Protein AF-A0A5C8D434-F1 (afdb_monomer_lite)

Structure (mmCIF, N/CA/C/O backbone):
data_AF-A0A5C8D434-F1
#
_entry.id   AF-A0A5C8D434-F1
#
loop_
_atom_site.group_PDB
_atom_site.id
_atom_site.type_symbol
_atom_site.label_atom_id
_atom_site.label_alt_id
_atom_site.label_comp_id
_atom_site.label_asym_id
_atom_site.label_entity_id
_atom_site.label_seq_id
_atom_site.pdbx_PDB_ins_code
_atom_site.Cartn_x
_atom_site.Cartn_y
_atom_site.Cartn_z
_atom_site.occupancy
_atom_site.B_iso_or_equiv
_atom_site.auth_seq_id
_atom_site.auth_comp_id
_atom_site.auth_asym_id
_atom_site.auth_atom_id
_atom_site.pdbx_PDB_model_num
ATOM 1 N N . MET A 1 1 ? -33.576 12.281 -9.029 1.00 43.75 1 MET A N 1
ATOM 2 C CA . MET A 1 1 ? -32.782 11.130 -9.514 1.00 43.75 1 MET A CA 1
ATOM 3 C C . MET A 1 1 ? -32.660 10.158 -8.351 1.00 43.75 1 MET A C 1
ATOM 5 O O . MET A 1 1 ? -32.378 10.646 -7.262 1.00 43.75 1 MET A O 1
ATOM 9 N N . PRO A 1 2 ? -32.930 8.851 -8.499 1.00 52.19 2 PRO A N 1
ATOM 10 C CA . PRO A 1 2 ? -32.659 7.922 -7.410 1.00 52.19 2 PRO A CA 1
ATOM 11 C C . PRO A 1 2 ? -31.154 7.961 -7.137 1.00 52.19 2 PRO A C 1
ATOM 13 O O . PRO A 1 2 ? -30.363 7.810 -8.065 1.00 52.19 2 PRO A O 1
ATOM 16 N N . HIS A 1 3 ? -30.761 8.239 -5.894 1.00 72.12 3 HIS A N 1
ATOM 17 C CA . HIS A 1 3 ? -29.359 8.168 -5.497 1.00 72.12 3 HIS A CA 1
ATOM 18 C C . HIS A 1 3 ? -28.861 6.747 -5.785 1.00 72.12 3 HIS A C 1
ATOM 20 O O . HIS A 1 3 ? -29.464 5.789 -5.294 1.00 72.12 3 HIS A O 1
ATOM 26 N N . GLU A 1 4 ? -27.819 6.619 -6.618 1.00 90.94 4 GLU A N 1
ATOM 27 C CA . GLU A 1 4 ? -27.133 5.349 -6.884 1.00 90.94 4 GLU A CA 1
ATOM 28 C C . GLU A 1 4 ? -26.858 4.674 -5.535 1.00 90.94 4 GLU A C 1
ATOM 30 O O . GLU A 1 4 ? -26.410 5.324 -4.586 1.00 90.94 4 GLU A O 1
ATOM 35 N N . LYS A 1 5 ? -27.206 3.393 -5.414 1.00 94.12 5 LYS A N 1
ATOM 36 C CA . LYS A 1 5 ? -26.935 2.597 -4.218 1.00 94.12 5 LYS A CA 1
ATOM 37 C C . LYS A 1 5 ? -25.920 1.525 -4.559 1.00 94.12 5 LYS A C 1
ATOM 39 O O . LYS A 1 5 ? -25.956 0.968 -5.653 1.00 94.12 5 LYS A O 1
ATOM 44 N N . LEU A 1 6 ? -25.069 1.209 -3.597 1.00 95.25 6 LEU A N 1
ATOM 45 C CA . LEU A 1 6 ? -24.165 0.069 -3.653 1.00 95.25 6 LEU A CA 1
ATOM 46 C C . LEU A 1 6 ? -24.416 -0.852 -2.459 1.00 95.25 6 LEU A C 1
ATOM 48 O O . LEU A 1 6 ? -25.060 -0.464 -1.482 1.00 95.25 6 LEU A O 1
ATOM 52 N N . THR A 1 7 ? -23.932 -2.085 -2.559 1.00 96.88 7 THR A N 1
ATOM 53 C CA . THR A 1 7 ? -23.980 -3.041 -1.449 1.00 96.88 7 THR A CA 1
ATOM 54 C C . THR A 1 7 ? -22.700 -2.907 -0.642 1.00 96.88 7 THR A C 1
ATOM 56 O O . THR A 1 7 ? -21.615 -3.084 -1.192 1.00 96.88 7 THR A O 1
ATOM 59 N N . ASP A 1 8 ? -22.829 -2.594 0.643 1.00 97.56 8 ASP A N 1
ATOM 60 C CA . ASP A 1 8 ? -21.704 -2.567 1.569 1.00 97.56 8 ASP A CA 1
ATOM 61 C C . ASP A 1 8 ? -21.077 -3.966 1.676 1.00 97.56 8 ASP A C 1
ATOM 63 O O . ASP A 1 8 ? -21.760 -4.959 1.935 1.00 97.56 8 ASP A O 1
ATOM 67 N N . TYR A 1 9 ? -19.769 -4.051 1.454 1.00 97.19 9 TYR A N 1
ATOM 68 C CA . TYR A 1 9 ? -19.046 -5.304 1.278 1.00 97.19 9 TYR A CA 1
ATOM 69 C C . TYR A 1 9 ? -19.039 -6.179 2.538 1.00 97.19 9 TYR A C 1
ATOM 71 O O . TYR A 1 9 ? -19.057 -7.411 2.435 1.00 97.19 9 TYR A O 1
ATOM 79 N N . VAL A 1 10 ? -19.009 -5.568 3.724 1.00 97.69 10 VAL A N 1
ATOM 80 C CA . VAL A 1 10 ? -18.890 -6.280 5.005 1.00 97.69 10 VAL A CA 1
ATOM 81 C C . VAL A 1 10 ? -20.265 -6.670 5.543 1.00 97.69 10 VAL A C 1
ATOM 83 O O . VAL A 1 10 ? -20.486 -7.835 5.865 1.00 97.69 10 VAL A O 1
ATOM 86 N N . SER A 1 11 ? -21.196 -5.719 5.609 1.00 96.88 11 SER A N 1
ATOM 87 C CA . SER A 1 11 ? -22.530 -5.895 6.197 1.00 96.88 11 SER A CA 1
ATOM 88 C C . SER A 1 11 ? -23.587 -6.426 5.224 1.00 96.88 11 SER A C 1
ATOM 90 O O . SER A 1 11 ? -24.620 -6.924 5.669 1.00 96.88 11 SER A O 1
ATOM 92 N N . GLY A 1 12 ? -23.379 -6.283 3.910 1.00 96.50 12 GLY A N 1
ATOM 93 C CA . GLY A 1 12 ? -24.367 -6.616 2.879 1.00 96.50 12 GLY A CA 1
ATOM 94 C C . GLY A 1 12 ? -25.527 -5.618 2.755 1.00 96.50 12 GLY A C 1
ATOM 95 O O . GLY A 1 12 ? -26.476 -5.875 2.016 1.00 96.50 12 GLY A O 1
ATOM 96 N N . GLN A 1 13 ? -25.495 -4.489 3.469 1.00 96.88 13 GLN A N 1
ATOM 97 C CA . GLN A 1 13 ? -26.570 -3.493 3.438 1.00 96.88 13 GLN A CA 1
ATOM 98 C C . GLN A 1 13 ? -26.503 -2.614 2.180 1.00 96.88 13 GLN A C 1
ATOM 100 O O . GLN A 1 13 ? -25.426 -2.224 1.737 1.00 96.88 13 GLN A O 1
ATOM 105 N N . ALA A 1 14 ? -27.661 -2.238 1.629 1.00 96.69 14 ALA A N 1
ATOM 106 C CA . ALA A 1 14 ? -27.734 -1.276 0.529 1.00 96.69 14 ALA A CA 1
ATOM 107 C C . ALA A 1 14 ? -27.573 0.162 1.053 1.00 96.69 14 ALA A C 1
ATOM 109 O O . ALA A 1 14 ? -28.445 0.667 1.766 1.00 96.69 14 ALA A O 1
ATOM 110 N N . ILE A 1 15 ? -26.493 0.835 0.660 1.00 95.56 15 ILE A N 1
ATOM 111 C CA . ILE A 1 15 ? -26.131 2.185 1.113 1.00 95.56 15 ILE A CA 1
ATOM 112 C C . ILE A 1 15 ? -26.018 3.164 -0.066 1.00 95.56 15 ILE A C 1
ATOM 114 O O . ILE A 1 15 ? -25.832 2.726 -1.204 1.00 95.56 15 ILE A O 1
ATOM 118 N N . PRO A 1 16 ? -26.151 4.486 0.159 1.00 95.31 16 PRO A N 1
ATOM 119 C CA . PRO A 1 16 ? -25.891 5.478 -0.881 1.00 95.31 16 PRO A CA 1
ATOM 120 C C . PRO A 1 16 ? -24.459 5.356 -1.417 1.00 95.31 16 PRO A C 1
ATOM 122 O O . PRO A 1 16 ? -23.510 5.298 -0.641 1.00 95.31 16 PRO A O 1
ATOM 125 N N . ALA A 1 17 ? -24.302 5.353 -2.738 1.00 94.75 17 ALA A N 1
ATOM 126 C CA . ALA A 1 17 ? -23.011 5.289 -3.414 1.00 94.75 17 ALA A CA 1
ATOM 127 C C . ALA A 1 17 ? -22.349 6.677 -3.461 1.00 94.75 17 ALA A C 1
ATOM 129 O O . ALA A 1 17 ? -22.176 7.268 -4.528 1.00 94.75 17 ALA A O 1
ATOM 130 N N . THR A 1 18 ? -22.017 7.233 -2.293 1.00 95.00 18 THR A N 1
ATOM 131 C CA . THR A 1 18 ? -21.223 8.467 -2.222 1.00 95.00 18 THR A CA 1
ATOM 132 C C . THR A 1 18 ? -19.818 8.226 -2.797 1.00 95.00 18 THR A C 1
ATOM 134 O O . THR A 1 18 ? -19.371 7.077 -2.867 1.00 95.00 18 THR A O 1
ATOM 137 N N . PRO A 1 19 ? -19.088 9.279 -3.214 1.00 93.62 19 PRO A N 1
ATOM 138 C CA . PRO A 1 19 ? -17.708 9.125 -3.676 1.00 93.62 19 PRO A CA 1
ATOM 139 C C . PRO A 1 19 ? -16.799 8.443 -2.644 1.00 93.62 19 PRO A C 1
ATOM 141 O O . PRO A 1 19 ? -16.024 7.564 -3.005 1.00 93.62 19 PRO A O 1
ATOM 144 N N . GLU A 1 20 ? -16.929 8.804 -1.368 1.00 94.69 20 GLU A N 1
ATOM 145 C CA . GLU A 1 20 ? -16.200 8.173 -0.263 1.00 94.69 20 GLU A CA 1
ATOM 146 C C . GLU A 1 20 ? -16.506 6.672 -0.163 1.00 94.69 20 GLU A C 1
ATOM 148 O O . GLU A 1 20 ? -15.589 5.857 -0.128 1.00 94.69 20 GLU A O 1
ATOM 153 N N . GLU A 1 21 ? -17.777 6.271 -0.248 1.00 95.56 21 GLU A N 1
ATOM 154 C CA . GLU A 1 21 ? -18.143 4.854 -0.224 1.00 95.56 21 GLU A CA 1
ATOM 155 C C . GLU A 1 21 ? -17.602 4.093 -1.434 1.00 95.56 21 GLU A C 1
ATOM 157 O O . GLU A 1 21 ? -16.980 3.039 -1.298 1.00 95.56 21 GLU A O 1
ATOM 162 N N . LYS A 1 22 ? -17.806 4.641 -2.632 1.00 93.88 22 LYS A N 1
ATOM 163 C CA . LYS A 1 22 ? -17.450 3.983 -3.893 1.00 93.88 22 LYS A CA 1
ATOM 164 C C . LYS A 1 22 ? -15.942 3.806 -4.057 1.00 93.88 22 LYS A C 1
ATOM 166 O O . LYS A 1 22 ? -15.516 2.811 -4.642 1.00 93.88 22 LYS A O 1
ATOM 171 N N . TYR A 1 23 ? -15.151 4.760 -3.569 1.00 92.06 23 TYR A N 1
ATOM 172 C CA . TYR A 1 23 ? -13.722 4.833 -3.866 1.00 92.06 23 TYR A CA 1
ATOM 173 C C . TYR A 1 23 ? -12.805 4.661 -2.649 1.00 92.06 23 TYR A C 1
ATOM 175 O O . TYR A 1 23 ? -11.644 4.321 -2.855 1.00 92.06 23 TYR A O 1
ATOM 183 N N . ALA A 1 24 ? -13.295 4.820 -1.415 1.00 94.56 24 ALA A N 1
ATOM 184 C CA . ALA A 1 24 ? -12.499 4.663 -0.196 1.00 94.56 24 ALA A CA 1
ATOM 185 C C . ALA A 1 24 ? -13.028 3.537 0.711 1.00 94.56 24 ALA A C 1
ATOM 187 O O . ALA A 1 24 ? -12.392 2.484 0.792 1.00 94.56 24 ALA A O 1
ATOM 188 N N . THR A 1 25 ? -14.200 3.700 1.336 1.00 96.62 25 THR A N 1
ATOM 189 C CA . THR A 1 25 ? -14.701 2.783 2.381 1.00 96.62 25 THR A CA 1
ATOM 190 C C . THR A 1 25 ? -14.836 1.347 1.884 1.00 96.62 25 THR A C 1
ATOM 192 O O . THR A 1 25 ? -14.328 0.411 2.510 1.00 96.62 25 THR A O 1
ATOM 195 N N . GLN A 1 26 ? -15.492 1.144 0.738 1.00 95.88 26 GLN A N 1
ATOM 196 C CA . GLN A 1 26 ? -15.756 -0.200 0.222 1.00 95.88 26 GLN A CA 1
ATOM 197 C C . GLN A 1 26 ? -14.501 -0.873 -0.351 1.00 95.88 26 GLN A C 1
ATOM 199 O O . GLN A 1 26 ? -14.242 -2.024 0.016 1.00 95.88 26 GLN A O 1
ATOM 204 N N . PRO A 1 27 ? -13.669 -0.193 -1.170 1.00 93.00 27 PRO A N 1
ATOM 205 C CA . PRO A 1 27 ? -12.382 -0.743 -1.592 1.00 93.00 27 PRO A CA 1
ATOM 206 C C . PRO A 1 27 ? -11.462 -1.107 -0.422 1.00 93.00 27 PRO A C 1
ATOM 208 O O . PRO A 1 27 ? -10.905 -2.203 -0.415 1.00 93.00 27 PRO A O 1
ATOM 211 N N . PHE A 1 28 ? -11.351 -0.252 0.601 1.00 94.69 28 PHE A N 1
ATOM 212 C CA . PHE A 1 28 ? -10.485 -0.529 1.750 1.00 94.69 28 PHE A CA 1
ATOM 213 C C . PHE A 1 28 ? -11.020 -1.681 2.607 1.00 94.69 28 PHE A C 1
ATOM 215 O O . PHE A 1 28 ? -10.260 -2.552 3.028 1.00 94.69 28 PHE A O 1
ATOM 222 N N . SER A 1 29 ? -12.340 -1.751 2.808 1.00 96.56 29 SER A N 1
ATOM 223 C CA . SER A 1 29 ? -12.981 -2.885 3.490 1.00 96.56 29 SER A CA 1
ATOM 224 C C . SER A 1 29 ? -12.731 -4.204 2.762 1.00 96.56 29 SER A C 1
ATOM 226 O O . SER A 1 29 ? -12.473 -5.228 3.394 1.00 96.56 29 SER A O 1
ATOM 228 N N . LYS A 1 30 ? -12.779 -4.183 1.426 1.00 93.88 30 LYS A N 1
ATOM 229 C CA . LYS A 1 30 ? -12.462 -5.343 0.591 1.00 93.88 30 LYS A CA 1
ATOM 230 C C . LYS A 1 30 ? -10.997 -5.750 0.729 1.00 93.88 30 LYS A C 1
ATOM 232 O O . LYS A 1 30 ? -10.729 -6.926 0.959 1.00 93.88 30 LYS A O 1
ATOM 237 N N . MET A 1 31 ? -10.081 -4.783 0.694 1.00 90.88 31 MET A N 1
ATOM 238 C CA . MET A 1 31 ? -8.648 -5.005 0.898 1.00 90.88 31 MET A CA 1
ATOM 239 C C . MET A 1 31 ? -8.354 -5.637 2.268 1.00 90.88 31 MET A C 1
ATOM 241 O O . MET A 1 31 ? -7.606 -6.610 2.345 1.00 90.88 31 MET A O 1
ATOM 245 N N . LEU A 1 32 ? -8.984 -5.156 3.346 1.00 94.31 32 LEU A N 1
ATOM 246 C CA . LEU A 1 32 ? -8.824 -5.736 4.687 1.00 94.31 32 LEU A CA 1
ATOM 247 C C . LEU A 1 32 ? -9.184 -7.231 4.730 1.00 94.31 32 LEU A C 1
ATOM 249 O O . LEU A 1 32 ? -8.496 -8.011 5.390 1.00 94.31 32 LEU A O 1
ATOM 253 N N . VAL A 1 33 ? -10.233 -7.637 4.013 1.00 93.81 33 VAL A N 1
ATOM 254 C CA . VAL A 1 33 ? -10.670 -9.038 3.971 1.00 93.81 33 VAL A CA 1
ATOM 255 C C . VAL A 1 33 ? -9.802 -9.875 3.038 1.00 93.81 33 VAL A C 1
ATOM 257 O O . VAL A 1 33 ? -9.291 -10.913 3.446 1.00 93.81 33 VAL A O 1
ATOM 260 N N . GLU A 1 34 ? -9.636 -9.440 1.791 1.00 89.00 34 GLU A N 1
ATOM 261 C CA . GLU A 1 34 ? -9.020 -10.252 0.737 1.00 89.00 34 GLU A CA 1
ATOM 262 C C . GLU A 1 34 ? -7.490 -10.282 0.829 1.00 89.00 34 GLU A C 1
ATOM 264 O O . GLU A 1 34 ? -6.893 -11.343 0.668 1.00 89.00 34 GLU A O 1
ATOM 269 N N . ASP A 1 35 ? -6.858 -9.148 1.146 1.00 85.75 35 ASP A N 1
ATOM 270 C CA . ASP A 1 35 ? -5.397 -9.004 1.080 1.00 85.75 35 ASP A CA 1
ATOM 271 C C . ASP A 1 35 ? -4.731 -9.057 2.467 1.00 85.75 35 ASP 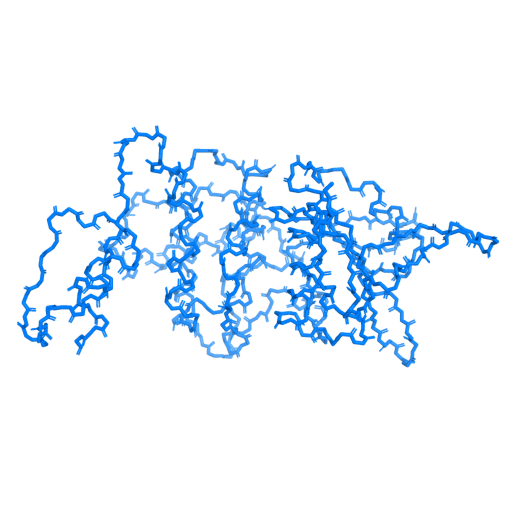A C 1
ATOM 273 O O . ASP A 1 35 ? -3.567 -9.453 2.601 1.00 85.75 35 ASP A O 1
ATOM 277 N N . TYR A 1 36 ? -5.458 -8.655 3.516 1.00 90.31 36 TYR A N 1
ATOM 278 C CA . TYR A 1 36 ? -4.965 -8.663 4.899 1.00 90.31 36 TYR A CA 1
ATOM 279 C C . TYR A 1 36 ? -5.525 -9.814 5.744 1.00 90.31 36 TYR A C 1
ATOM 281 O O . TYR A 1 36 ? -5.017 -10.051 6.841 1.00 90.31 36 TYR A O 1
ATOM 289 N N . GLY A 1 37 ? -6.513 -10.558 5.236 1.00 92.06 37 GLY A N 1
ATOM 290 C CA . GLY A 1 37 ? -7.032 -11.773 5.865 1.00 92.06 37 GLY A CA 1
ATOM 291 C C . GLY A 1 37 ? -7.924 -11.538 7.087 1.00 92.06 37 GLY A C 1
ATOM 292 O O . GLY A 1 37 ? -8.110 -12.459 7.880 1.00 92.06 37 GLY A O 1
ATOM 293 N N . TYR A 1 38 ? -8.461 -10.329 7.274 1.00 95.19 38 TYR A N 1
ATOM 294 C CA . TYR A 1 38 ? -9.411 -10.056 8.353 1.00 95.19 38 TYR A CA 1
ATOM 295 C C . TYR A 1 38 ? -10.797 -10.593 7.989 1.00 95.19 38 TYR A C 1
ATOM 297 O O . TYR A 1 38 ? -11.388 -10.191 6.992 1.00 95.19 38 TYR A O 1
ATOM 305 N N . ASP A 1 39 ? -11.353 -11.481 8.811 1.00 95.75 39 ASP A N 1
ATOM 306 C CA . ASP A 1 39 ? -12.705 -11.993 8.584 1.00 95.75 39 ASP A CA 1
ATOM 307 C C . ASP A 1 39 ? -13.755 -10.871 8.687 1.00 95.75 39 ASP A C 1
ATOM 309 O O . ASP A 1 39 ? -13.641 -9.970 9.523 1.00 95.75 39 ASP A O 1
ATOM 313 N N . LYS A 1 40 ? -14.825 -10.939 7.880 1.00 97.12 40 LYS A N 1
ATOM 314 C CA . LYS A 1 40 ? -15.899 -9.927 7.897 1.00 97.12 40 LYS A CA 1
ATOM 315 C C . LYS A 1 40 ? -16.519 -9.751 9.287 1.00 97.12 40 LYS A C 1
ATOM 317 O O . LYS A 1 40 ? -16.900 -8.640 9.631 1.00 97.12 40 LYS A O 1
ATOM 322 N N . SER A 1 41 ? -16.578 -10.797 10.117 1.00 95.31 41 SER A N 1
ATOM 323 C CA . SER A 1 41 ? -17.089 -10.710 11.497 1.00 95.31 41 SER A CA 1
ATOM 324 C C . SER A 1 41 ? -16.214 -9.868 12.438 1.00 95.31 41 SER A C 1
ATOM 326 O O . SER A 1 41 ? -16.667 -9.454 13.514 1.00 95.31 41 SER A O 1
ATOM 328 N N . MET A 1 42 ? -14.967 -9.595 12.047 1.00 96.19 42 MET A N 1
ATOM 329 C CA . MET A 1 42 ? -14.036 -8.729 12.769 1.00 96.19 42 MET A CA 1
ATOM 330 C C . MET A 1 42 ? -14.148 -7.267 12.343 1.00 96.19 42 MET A C 1
ATOM 332 O O . MET A 1 42 ? -13.584 -6.408 13.014 1.00 96.19 42 MET A O 1
ATOM 336 N N . ILE A 1 43 ? -14.870 -6.967 11.264 1.00 98.00 43 ILE A N 1
ATOM 337 C CA . ILE A 1 43 ? -14.953 -5.632 10.678 1.00 98.00 43 ILE A CA 1
ATOM 338 C C . ILE A 1 43 ? -16.375 -5.098 10.852 1.00 98.00 43 ILE A C 1
ATOM 340 O O . ILE A 1 43 ? -17.358 -5.811 10.666 1.00 98.00 43 I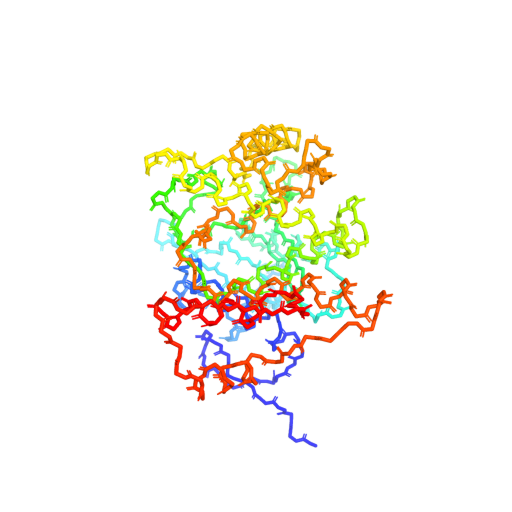LE A O 1
ATOM 344 N N . ILE A 1 44 ? -16.500 -3.824 11.212 1.00 97.81 44 ILE A N 1
ATOM 345 C CA . ILE A 1 44 ? -17.775 -3.109 11.216 1.00 97.81 44 ILE A CA 1
ATOM 346 C C . ILE A 1 44 ? -17.640 -1.884 10.324 1.00 97.81 44 ILE A C 1
ATOM 348 O O . ILE A 1 44 ? -16.896 -0.961 10.648 1.00 97.81 44 ILE A O 1
ATOM 352 N N . THR A 1 45 ? -18.412 -1.875 9.242 1.00 97.62 45 THR A N 1
ATOM 353 C CA . THR A 1 45 ? -18.675 -0.697 8.405 1.00 97.62 45 THR A CA 1
ATOM 354 C C . THR A 1 45 ? -20.072 -0.148 8.677 1.00 97.62 45 THR A C 1
ATOM 356 O O . THR A 1 45 ? -20.270 1.066 8.729 1.00 97.62 45 THR A O 1
ATOM 359 N N . ARG A 1 46 ? -21.069 -1.030 8.869 1.00 96.50 46 ARG A N 1
ATOM 360 C CA . ARG A 1 46 ? -22.483 -0.666 9.036 1.00 96.50 46 ARG A CA 1
ATOM 361 C C . ARG A 1 46 ? -23.218 -1.500 10.100 1.00 96.50 46 ARG A C 1
ATOM 363 O O . ARG A 1 46 ? -23.092 -2.724 10.096 1.00 96.50 46 ARG A O 1
ATOM 370 N N . PRO A 1 47 ? -24.049 -0.859 10.954 1.00 94.56 47 PRO A N 1
ATOM 371 C CA . PRO A 1 47 ? -24.023 0.582 11.235 1.00 94.56 47 PRO A CA 1
ATOM 372 C C . PRO A 1 47 ? -22.629 0.995 11.737 1.00 94.56 47 PRO A C 1
ATOM 374 O O . PRO A 1 47 ? -21.949 0.188 12.367 1.00 94.56 47 PRO A O 1
ATOM 377 N N . GLN A 1 48 ? -22.198 2.224 11.437 1.00 95.56 48 GLN A N 1
ATOM 378 C CA . GLN A 1 48 ? -20.865 2.700 11.826 1.00 95.56 48 GLN A CA 1
ATOM 379 C C . GLN A 1 48 ? -20.655 2.531 13.334 1.00 95.56 48 GLN A C 1
ATOM 381 O O . GLN A 1 48 ? -21.518 2.892 14.148 1.00 95.56 48 GLN A O 1
ATOM 386 N N . PHE A 1 49 ? -19.501 1.977 13.700 1.00 94.81 49 PHE A N 1
ATOM 387 C CA . PHE A 1 49 ? -19.113 1.868 15.098 1.00 94.81 49 PHE A CA 1
ATOM 388 C C . PHE A 1 49 ? -18.900 3.269 15.674 1.00 94.81 49 PHE A C 1
ATOM 390 O O . PHE A 1 49 ? -18.394 4.148 14.979 1.00 94.81 49 PHE A O 1
ATOM 397 N N . LYS A 1 50 ? -19.282 3.489 16.938 1.00 94.12 50 LYS A N 1
ATOM 398 C CA . LYS A 1 50 ? -19.209 4.815 17.557 1.00 94.12 50 LYS A CA 1
ATOM 399 C C . LYS A 1 50 ? -18.258 4.848 18.743 1.00 94.12 50 LYS A C 1
ATOM 401 O O . LYS A 1 50 ? -18.476 4.146 19.730 1.00 94.12 50 LYS A O 1
ATOM 406 N N . ILE A 1 51 ? -17.244 5.705 18.669 1.00 91.56 51 ILE A N 1
ATOM 407 C CA . ILE A 1 51 ? -16.302 5.956 19.764 1.00 91.56 51 ILE A CA 1
ATOM 408 C C . ILE A 1 51 ? -16.873 7.048 20.667 1.00 91.56 51 ILE A C 1
ATOM 410 O O . ILE A 1 51 ? -17.180 8.150 20.216 1.00 91.56 51 ILE A O 1
ATOM 414 N N . LYS A 1 52 ? -17.037 6.752 21.955 1.00 87.38 52 LYS A N 1
ATOM 415 C CA . LYS A 1 52 ? -17.576 7.708 22.929 1.00 87.38 52 LYS A CA 1
ATOM 416 C C . LYS A 1 52 ? -16.534 8.760 23.307 1.00 87.38 52 LYS A C 1
ATOM 418 O O . LYS A 1 52 ? -15.384 8.419 23.558 1.00 87.38 52 LYS A O 1
ATOM 423 N N . ARG A 1 53 ? -16.953 10.023 23.439 1.00 83.62 53 ARG A N 1
ATOM 424 C CA . ARG A 1 53 ? -16.100 11.111 23.965 1.00 83.62 53 ARG A CA 1
ATOM 425 C C . ARG A 1 53 ? -15.891 11.027 25.473 1.00 83.62 53 ARG A C 1
ATOM 427 O O . ARG A 1 53 ? -14.876 11.468 25.996 1.00 83.62 53 ARG A O 1
ATOM 434 N N . SER A 1 54 ? -16.894 10.511 26.170 1.00 80.69 54 SER A N 1
ATOM 435 C CA . SER A 1 54 ? -16.920 10.351 27.619 1.00 80.69 54 SER A CA 1
ATOM 436 C C . SER A 1 54 ? -17.832 9.174 27.986 1.00 80.69 54 SER A C 1
ATOM 438 O O . SER A 1 54 ? -18.651 8.752 27.163 1.00 80.69 54 SER A O 1
ATOM 440 N N . PRO A 1 55 ? -17.764 8.641 29.219 1.00 74.75 55 PRO A N 1
ATOM 441 C CA . PRO A 1 55 ? -18.636 7.542 29.643 1.00 74.75 55 PRO A CA 1
ATOM 442 C C . PRO A 1 55 ? -20.139 7.839 29.492 1.00 74.75 55 PRO A C 1
ATOM 444 O O . PRO A 1 55 ? -20.926 6.922 29.244 1.00 74.75 55 PRO A O 1
ATOM 447 N N . SER A 1 56 ? -20.531 9.113 29.605 1.00 76.69 56 SER A N 1
ATOM 448 C CA . SER A 1 56 ? -21.915 9.591 29.494 1.00 76.69 56 SER A CA 1
ATOM 449 C C . SER A 1 56 ? -22.358 9.919 28.064 1.00 76.69 56 SER A C 1
ATOM 451 O O . SER A 1 56 ? -23.547 10.159 27.842 1.00 76.69 56 SER A O 1
ATOM 453 N N . ASP A 1 57 ? -21.443 9.914 27.092 1.00 79.06 57 ASP A N 1
ATOM 454 C CA . ASP A 1 57 ? -21.754 10.217 25.699 1.00 79.06 57 ASP A CA 1
ATOM 455 C C . ASP A 1 57 ? -22.635 9.119 25.079 1.00 79.06 57 ASP A C 1
ATOM 457 O O . ASP A 1 57 ? -22.276 7.936 25.028 1.00 79.06 57 ASP A O 1
ATOM 461 N N . LYS A 1 58 ? -23.821 9.532 24.617 1.00 75.88 58 LYS A N 1
ATOM 462 C CA . LYS A 1 58 ? -24.803 8.671 23.943 1.00 75.88 58 LYS A CA 1
ATOM 463 C C . LYS A 1 58 ? -24.698 8.732 22.419 1.00 75.88 58 LYS A C 1
ATOM 465 O O . LYS A 1 58 ? -25.279 7.879 21.753 1.00 75.88 58 LYS A O 1
ATOM 470 N N . VAL A 1 59 ? -24.006 9.733 21.871 1.00 81.81 59 VAL A N 1
ATOM 471 C CA . VAL A 1 59 ? -23.923 9.963 20.426 1.00 81.81 59 VAL A CA 1
ATOM 472 C C . VAL A 1 59 ? -22.678 9.298 19.865 1.00 81.81 59 VAL A C 1
ATOM 474 O O . VAL A 1 59 ? -22.824 8.497 18.947 1.00 81.81 59 VAL A O 1
ATOM 477 N N . GLY A 1 60 ? -21.502 9.573 20.439 1.00 85.44 60 GLY A N 1
ATOM 478 C CA . GLY A 1 60 ? -20.210 9.090 19.950 1.00 85.44 60 GLY A CA 1
ATOM 479 C C . GLY A 1 60 ? -19.828 9.617 18.559 1.00 85.44 60 GLY A C 1
ATOM 480 O O . GLY A 1 60 ? -20.656 10.135 17.810 1.00 85.44 60 GLY A O 1
ATOM 481 N N . TYR A 1 61 ? -18.555 9.484 18.202 1.00 88.94 61 TYR A N 1
ATOM 482 C CA . TYR A 1 61 ? -18.061 9.729 16.850 1.00 88.94 61 TYR A CA 1
ATOM 483 C C . TYR A 1 61 ? -18.207 8.466 16.001 1.00 88.94 61 TYR A C 1
ATOM 485 O O . TYR A 1 61 ? -17.685 7.429 16.417 1.00 88.94 61 TYR A O 1
ATOM 493 N N . PRO A 1 62 ? -18.907 8.517 14.855 1.00 93.50 62 PRO A N 1
ATOM 494 C CA . PRO A 1 62 ? -18.940 7.394 13.929 1.00 93.50 62 PRO A CA 1
ATOM 495 C C . PRO A 1 62 ? -17.562 7.194 13.291 1.00 93.50 62 PRO A C 1
ATOM 497 O O . PRO A 1 62 ? -16.880 8.167 12.991 1.00 93.50 62 PRO A O 1
ATOM 500 N N . ILE A 1 63 ? -17.185 5.935 13.095 1.00 94.94 63 ILE A N 1
ATOM 501 C CA . ILE A 1 63 ? -15.970 5.514 12.394 1.00 94.94 63 ILE A CA 1
ATOM 502 C C . ILE A 1 63 ? -16.383 4.729 11.155 1.00 94.94 63 ILE A C 1
ATOM 504 O O . ILE A 1 63 ? -17.255 3.858 11.251 1.00 94.94 63 ILE A O 1
ATOM 508 N N . ASP A 1 64 ? -15.751 5.018 10.017 1.00 97.00 64 ASP A N 1
ATOM 509 C CA . ASP A 1 64 ? -16.116 4.428 8.725 1.00 97.00 64 ASP A CA 1
ATOM 510 C C . ASP A 1 64 ? -15.856 2.932 8.677 1.00 97.00 64 ASP A C 1
ATOM 512 O O . ASP A 1 64 ? -16.727 2.167 8.256 1.00 97.00 64 ASP A O 1
ATOM 516 N N . ILE A 1 65 ? -14.685 2.511 9.162 1.00 98.31 65 ILE A N 1
ATOM 517 C CA . ILE A 1 65 ? -14.335 1.100 9.310 1.00 98.31 65 ILE A CA 1
ATOM 518 C C . ILE A 1 65 ? -13.672 0.891 10.667 1.00 98.31 65 ILE A C 1
ATOM 520 O O . ILE A 1 65 ? -12.636 1.477 10.979 1.00 98.31 65 ILE A O 1
ATOM 524 N N . CYS A 1 66 ? -14.250 0.013 11.478 1.00 97.81 66 CYS A N 1
ATOM 525 C CA . CYS A 1 66 ? -13.667 -0.412 12.744 1.00 97.81 66 CYS A CA 1
ATOM 526 C C . CYS A 1 66 ? -13.291 -1.891 12.657 1.00 97.81 66 CYS A C 1
ATOM 528 O O . CYS A 1 66 ? -14.143 -2.727 12.349 1.00 97.81 66 CYS A O 1
ATOM 530 N N . VAL A 1 67 ? -12.027 -2.216 12.931 1.00 97.62 67 VAL A N 1
ATOM 531 C CA . VAL A 1 67 ? -11.520 -3.593 12.927 1.00 97.62 67 VAL A CA 1
ATOM 532 C C . VAL A 1 67 ? -11.214 -4.019 14.350 1.00 97.62 67 VAL A C 1
ATOM 534 O O . VAL A 1 67 ? -10.517 -3.327 15.096 1.00 97.62 67 VAL A O 1
ATOM 537 N N . PHE A 1 68 ? -11.719 -5.186 14.718 1.00 95.56 68 PHE A N 1
ATOM 538 C CA . PHE A 1 68 ? -11.553 -5.770 16.034 1.00 95.56 68 PHE A CA 1
ATOM 539 C C . PHE A 1 68 ? -10.579 -6.937 16.015 1.00 95.56 68 PHE A C 1
ATOM 541 O O . PHE A 1 68 ? -10.421 -7.627 15.013 1.00 95.56 68 PHE A O 1
ATOM 548 N N . ASP A 1 69 ? -10.005 -7.204 17.178 1.00 91.31 69 ASP A N 1
ATOM 549 C CA . ASP A 1 69 ? -9.263 -8.426 17.452 1.00 91.31 69 ASP A CA 1
ATOM 550 C C . ASP A 1 69 ? -9.707 -9.011 18.798 1.00 91.31 69 ASP A C 1
ATOM 552 O O . ASP A 1 69 ? -10.321 -8.327 19.628 1.00 91.31 69 ASP A O 1
ATOM 556 N N . LYS A 1 70 ? -9.431 -10.296 19.012 1.00 85.62 70 LYS A N 1
ATOM 557 C CA . LYS A 1 70 ? -9.670 -10.975 20.287 1.00 85.62 70 LYS A CA 1
ATOM 558 C C . LYS A 1 70 ? -8.345 -11.147 21.009 1.00 85.62 70 LYS A C 1
ATOM 560 O O . LYS A 1 70 ? -7.623 -12.111 20.781 1.00 85.62 70 LYS A O 1
ATOM 565 N N . ILE A 1 71 ? -8.069 -10.249 21.946 1.00 75.25 71 ILE A N 1
ATOM 566 C CA . ILE A 1 71 ? -6.892 -10.346 22.811 1.00 75.25 71 ILE A CA 1
ATOM 567 C C . ILE A 1 71 ? -7.349 -10.967 24.128 1.00 75.25 71 ILE A C 1
ATOM 569 O O . ILE A 1 71 ? -8.171 -10.389 24.839 1.00 75.25 71 ILE A O 1
ATOM 573 N N . ASN A 1 72 ? -6.852 -12.168 24.439 1.00 77.19 72 ASN A N 1
ATOM 574 C CA . ASN A 1 72 ? -7.233 -12.938 25.632 1.00 77.19 72 ASN A CA 1
ATOM 575 C C . ASN A 1 72 ? -8.757 -13.133 25.771 1.00 77.19 72 ASN A C 1
ATOM 577 O O . ASN A 1 72 ? -9.321 -13.008 26.853 1.00 77.19 72 ASN A O 1
ATOM 581 N N . GLY A 1 73 ? -9.444 -13.384 24.651 1.00 78.69 73 GLY A N 1
ATOM 582 C CA . GLY A 1 73 ? -10.900 -13.573 24.613 1.00 78.69 73 GLY A CA 1
ATOM 583 C C . GLY A 1 73 ? -11.726 -12.283 24.690 1.00 78.69 73 GLY A C 1
ATOM 584 O O . GLY A 1 73 ? -12.936 -12.330 24.473 1.00 78.69 73 GLY A O 1
ATOM 585 N N . ILE A 1 74 ? -11.095 -11.128 24.922 1.00 82.56 74 ILE A N 1
ATOM 586 C CA . ILE A 1 74 ? -11.762 -9.825 24.970 1.00 82.56 74 ILE A CA 1
ATOM 587 C C . ILE A 1 74 ? -11.706 -9.187 23.582 1.00 82.56 74 ILE A C 1
ATOM 589 O O . ILE A 1 74 ? -10.630 -9.005 23.010 1.00 82.56 74 ILE A O 1
ATOM 593 N N . LYS A 1 75 ? -12.878 -8.832 23.043 1.00 87.81 75 LYS A N 1
ATOM 594 C CA . LYS A 1 75 ? -12.992 -8.086 21.786 1.00 87.81 75 LYS A CA 1
ATOM 595 C C . LYS A 1 75 ? -12.502 -6.654 22.015 1.00 87.81 75 LYS A C 1
ATOM 597 O O . LYS A 1 75 ? -13.130 -5.912 22.766 1.00 87.81 75 LYS A O 1
ATOM 602 N N . LYS A 1 76 ? -11.404 -6.274 21.364 1.00 91.88 76 LYS A N 1
ATOM 603 C CA . LYS A 1 76 ? -10.820 -4.927 21.418 1.00 91.88 76 LYS A CA 1
ATOM 604 C C . LYS A 1 76 ? -10.738 -4.319 20.028 1.00 91.88 76 LYS A C 1
ATOM 606 O O . LYS A 1 76 ? -10.659 -5.044 19.039 1.00 91.88 76 LYS A O 1
ATOM 611 N N . ILE A 1 77 ? -10.776 -2.992 19.963 1.00 94.50 77 ILE A N 1
ATOM 612 C CA . ILE A 1 77 ? -10.544 -2.254 18.720 1.00 94.50 77 ILE A CA 1
ATOM 613 C C . ILE A 1 77 ? -9.053 -2.363 18.405 1.00 94.50 77 ILE A C 1
ATOM 615 O O . ILE A 1 77 ? -8.230 -2.012 19.243 1.00 94.50 77 ILE A O 1
ATOM 619 N N . LYS A 1 78 ? -8.720 -2.873 17.221 1.00 94.69 78 LYS A N 1
ATOM 620 C CA . LYS A 1 78 ? -7.343 -3.024 16.736 1.00 94.69 78 LYS A CA 1
ATOM 621 C C . LYS A 1 78 ? -6.966 -1.901 15.781 1.00 94.69 78 LYS A C 1
ATOM 623 O O . LYS A 1 78 ? -5.908 -1.294 15.941 1.00 94.69 78 LYS A O 1
ATOM 628 N N . MET A 1 79 ? -7.840 -1.633 14.812 1.00 97.38 79 MET A N 1
ATOM 629 C CA . MET A 1 79 ? -7.672 -0.570 13.825 1.00 97.38 79 MET A CA 1
ATOM 630 C C . MET A 1 79 ? -8.943 0.254 13.696 1.00 97.38 79 MET A C 1
ATOM 632 O O . MET A 1 79 ? -10.054 -0.280 13.756 1.00 97.38 79 MET A O 1
ATOM 636 N N . ILE A 1 80 ? -8.756 1.537 13.418 1.00 97.75 80 ILE A N 1
ATOM 637 C CA . ILE A 1 80 ? -9.807 2.430 12.942 1.00 97.75 80 ILE A CA 1
ATOM 638 C C . ILE A 1 80 ? -9.387 3.033 11.605 1.00 97.75 80 ILE A C 1
ATOM 640 O O . ILE A 1 80 ? -8.225 3.399 11.428 1.00 97.75 80 ILE A O 1
ATOM 644 N N . VAL A 1 81 ? -10.323 3.115 10.667 1.00 97.81 81 VAL A N 1
ATOM 645 C CA . VAL A 1 81 ? -10.115 3.729 9.355 1.00 97.81 81 VAL A CA 1
ATOM 646 C C . VAL A 1 81 ? -11.071 4.901 9.222 1.00 97.81 81 VAL A C 1
ATOM 648 O O . VAL A 1 81 ? -12.280 4.729 9.382 1.00 97.81 81 VAL A O 1
ATOM 651 N N . GLU A 1 82 ? -10.507 6.064 8.924 1.00 97.31 82 GLU A N 1
ATOM 652 C CA . GLU A 1 82 ? -11.223 7.252 8.475 1.00 97.31 82 GLU A CA 1
ATOM 653 C C . GLU A 1 82 ? -11.100 7.327 6.951 1.00 97.31 82 GLU A C 1
ATOM 655 O O . GLU A 1 82 ? -9.992 7.385 6.399 1.00 97.31 82 GLU A O 1
ATOM 660 N N . CYS A 1 83 ? -12.234 7.312 6.266 1.00 96.12 83 CYS A N 1
ATOM 661 C CA . CYS A 1 83 ? -12.298 7.456 4.826 1.00 96.12 83 CYS A CA 1
ATOM 662 C C . CYS A 1 83 ? -12.624 8.903 4.447 1.00 96.12 83 CYS A C 1
ATOM 664 O O . CYS A 1 83 ? -13.266 9.626 5.200 1.00 96.12 83 CYS A O 1
ATOM 666 N N . LYS A 1 84 ? -12.128 9.348 3.291 1.00 95.00 84 LYS A N 1
ATOM 667 C CA . LYS A 1 84 ? -12.465 10.649 2.691 1.00 95.00 84 LYS A CA 1
ATOM 668 C C . LYS A 1 84 ? -12.777 10.481 1.211 1.00 95.00 84 LYS A C 1
ATOM 670 O O . LYS A 1 84 ? -12.421 9.466 0.604 1.00 95.00 84 LYS A O 1
ATOM 675 N N . ALA A 1 85 ? -13.403 11.479 0.593 1.00 93.50 85 ALA A N 1
ATOM 676 C CA . ALA A 1 85 ? -13.595 11.456 -0.850 1.00 93.50 85 ALA A CA 1
ATOM 677 C C . ALA A 1 85 ? -12.243 11.574 -1.601 1.00 93.50 85 ALA A C 1
ATOM 679 O O . ALA A 1 85 ? -11.326 12.239 -1.118 1.00 93.50 85 ALA A O 1
ATOM 680 N N . PRO A 1 86 ? -12.098 11.000 -2.813 1.00 88.56 86 PRO A N 1
ATOM 681 C CA . PRO A 1 86 ? -10.822 10.987 -3.553 1.00 88.56 86 PRO A CA 1
ATOM 682 C C . PRO A 1 86 ? -10.192 12.346 -3.862 1.00 88.56 86 PRO A C 1
ATOM 684 O O . PRO A 1 86 ? -8.999 12.433 -4.143 1.00 88.56 86 PRO A O 1
ATOM 687 N N . ASN A 1 87 ? -10.993 13.407 -3.862 1.00 88.12 87 ASN A N 1
ATOM 688 C CA . ASN A 1 87 ? -10.553 14.780 -4.088 1.00 88.12 87 ASN A CA 1
ATOM 689 C C . ASN A 1 87 ? -10.092 15.490 -2.803 1.00 88.12 87 ASN A C 1
ATOM 691 O O . ASN A 1 87 ? -9.561 16.598 -2.884 1.00 88.12 87 ASN A O 1
ATOM 695 N N . GLU A 1 88 ? -10.286 14.886 -1.633 1.00 89.44 88 GLU A N 1
ATOM 696 C CA . GLU A 1 88 ? -9.880 15.448 -0.351 1.00 89.44 88 GLU A CA 1
ATOM 697 C C . GLU A 1 88 ? -8.442 15.056 -0.003 1.00 89.44 88 GLU A C 1
ATOM 699 O O . GLU A 1 88 ? -8.024 13.906 -0.153 1.00 89.44 88 GLU A O 1
ATOM 704 N N . LYS A 1 89 ? -7.671 16.026 0.496 1.00 86.06 89 LYS A N 1
ATOM 705 C CA . LYS A 1 89 ? -6.319 15.781 1.008 1.00 86.06 89 LYS A CA 1
ATOM 706 C C . LYS A 1 89 ? -6.402 15.164 2.401 1.00 86.06 89 LYS A C 1
ATOM 708 O O . LYS A 1 89 ? -7.135 15.663 3.247 1.00 86.06 89 LYS A O 1
ATOM 713 N N . ILE A 1 90 ? -5.577 14.154 2.662 1.00 88.31 90 ILE A N 1
ATOM 714 C CA . ILE A 1 90 ? -5.549 13.443 3.950 1.00 88.31 90 ILE A CA 1
ATOM 715 C C . ILE A 1 90 ? -4.337 13.799 4.823 1.00 88.31 90 ILE A C 1
ATOM 717 O O . ILE A 1 90 ? -4.027 13.083 5.761 1.00 88.31 90 ILE A O 1
ATOM 721 N N . SER A 1 91 ? -3.634 14.902 4.543 1.00 87.12 91 SER A N 1
ATOM 722 C CA . SER A 1 91 ? -2.413 15.285 5.274 1.00 87.12 91 SER A CA 1
ATOM 723 C C . SER A 1 91 ? -2.640 15.677 6.740 1.00 87.12 91 SER A C 1
ATOM 725 O O . SER A 1 91 ? -1.683 15.686 7.509 1.00 87.12 91 SER A O 1
ATOM 727 N N . ASP A 1 92 ? -3.871 16.036 7.116 1.00 91.38 92 ASP A N 1
ATOM 728 C CA . ASP A 1 92 ? -4.247 16.412 8.481 1.00 91.38 92 ASP A CA 1
ATOM 729 C C . ASP A 1 92 ? -4.813 15.209 9.245 1.00 91.38 92 ASP A C 1
ATOM 731 O O . ASP A 1 92 ? -5.953 14.801 9.031 1.00 91.38 92 ASP A O 1
ATOM 735 N N . THR A 1 93 ? -4.009 14.665 10.156 1.00 94.44 93 THR A N 1
ATOM 736 C CA . THR A 1 93 ? -4.317 13.451 10.919 1.00 94.44 93 THR A CA 1
ATOM 737 C C . THR A 1 93 ? -5.014 13.703 12.252 1.00 94.44 93 THR A C 1
ATOM 739 O O . THR A 1 93 ? -5.398 12.745 12.923 1.00 94.44 93 THR A O 1
ATOM 742 N N . ARG A 1 94 ? -5.250 14.963 12.641 1.00 94.44 94 ARG A N 1
ATOM 743 C CA . ARG A 1 94 ? -5.738 15.315 13.990 1.00 94.44 94 ARG A CA 1
ATOM 744 C C . ARG A 1 94 ? -7.051 14.624 14.358 1.00 94.44 94 ARG A C 1
ATOM 746 O O . ARG A 1 94 ? -7.227 14.196 15.494 1.00 94.44 94 ARG A O 1
ATOM 753 N N . GLN A 1 95 ? -7.977 14.505 13.404 1.00 91.88 95 GLN A N 1
ATOM 754 C CA . GLN A 1 95 ? -9.256 13.821 13.622 1.00 91.88 95 GLN A CA 1
ATOM 755 C C . GLN A 1 95 ? -9.041 12.336 13.954 1.00 91.88 95 GLN A C 1
ATOM 757 O O . GLN A 1 95 ? -9.598 11.835 14.931 1.00 91.88 95 GLN A O 1
ATOM 762 N N . LEU A 1 96 ? -8.198 11.655 13.173 1.00 95.75 96 LEU A N 1
ATOM 763 C CA . LEU A 1 96 ? -7.860 10.251 13.380 1.00 95.75 96 LEU A CA 1
ATOM 764 C C . LEU A 1 96 ? -7.154 10.049 14.728 1.00 95.75 96 LEU A C 1
ATOM 766 O O . LEU A 1 96 ? -7.529 9.156 15.481 1.00 95.75 96 LEU A O 1
ATOM 770 N N . GLU A 1 97 ? -6.187 10.904 15.063 1.00 96.38 97 GLU A N 1
ATOM 771 C CA . GLU A 1 97 ? -5.463 10.862 16.340 1.00 96.38 97 GLU A CA 1
ATOM 772 C C . GLU A 1 97 ? -6.418 10.976 17.537 1.00 96.38 97 GLU A C 1
ATOM 774 O O . GLU A 1 97 ? -6.341 10.171 18.464 1.00 96.38 97 GLU A O 1
ATOM 779 N N . ILE A 1 98 ? -7.399 11.887 17.482 1.00 93.88 98 ILE A N 1
ATOM 780 C CA . ILE A 1 98 ? -8.441 12.010 18.517 1.00 93.88 98 ILE A CA 1
ATOM 781 C C . ILE A 1 98 ? -9.222 10.698 18.664 1.00 93.88 98 ILE A C 1
ATOM 783 O O . ILE A 1 98 ? -9.463 10.237 19.782 1.00 93.88 98 ILE A O 1
ATOM 787 N N . TYR A 1 99 ? -9.620 10.070 17.557 1.00 94.31 99 TYR A N 1
ATOM 788 C CA . TYR A 1 99 ? -10.354 8.802 17.591 1.00 94.31 99 TYR A CA 1
ATOM 789 C C . TYR A 1 99 ? -9.502 7.658 18.152 1.00 94.31 99 TYR A C 1
ATOM 791 O O . TYR A 1 99 ? -9.997 6.830 18.925 1.00 94.31 99 TYR A O 1
ATOM 799 N N . MET A 1 100 ? -8.209 7.637 17.832 1.00 96.06 100 MET A N 1
ATOM 800 C CA . MET A 1 100 ? -7.258 6.675 18.385 1.00 96.06 100 MET A CA 1
ATOM 801 C C . MET A 1 100 ? -7.041 6.889 19.889 1.00 96.06 100 MET A C 1
ATOM 803 O O . MET A 1 100 ? -7.004 5.903 20.624 1.00 96.06 100 MET A O 1
ATOM 807 N N . SER A 1 101 ? -6.941 8.134 20.370 1.00 94.50 101 SER A N 1
ATOM 808 C CA . SER A 1 101 ? -6.809 8.453 21.805 1.00 94.50 101 SER A CA 1
ATOM 809 C C . SER A 1 101 ? -8.048 8.066 22.615 1.00 94.50 101 SER A C 1
ATOM 811 O O . SER A 1 101 ? -7.935 7.622 23.756 1.00 94.50 101 SER A O 1
ATOM 813 N N . LEU A 1 102 ? -9.240 8.211 22.029 1.00 92.69 102 LEU A N 1
ATOM 814 C CA . LEU A 1 102 ? -10.519 7.883 22.669 1.00 92.69 102 LEU A CA 1
ATOM 815 C C . LEU A 1 102 ? -10.868 6.383 22.629 1.00 92.69 102 LEU A C 1
ATOM 817 O O . LEU A 1 102 ? -11.935 5.986 23.102 1.00 92.69 102 LEU A O 1
ATOM 821 N N . SER A 1 103 ? -10.007 5.539 22.058 1.00 91.62 103 SER A N 1
ATOM 822 C CA . SER A 1 103 ? -10.248 4.103 21.911 1.00 91.62 103 SER A CA 1
ATOM 823 C C . SER A 1 103 ? -9.031 3.258 22.278 1.00 91.62 103 SER A C 1
ATOM 825 O O . SER A 1 103 ? -7.930 3.759 22.488 1.00 91.62 103 SER A O 1
ATOM 827 N N . ASP A 1 104 ? -9.218 1.940 22.316 1.00 89.81 104 ASP A N 1
ATOM 828 C CA . ASP A 1 104 ? -8.123 0.979 22.482 1.00 89.81 104 ASP A CA 1
ATOM 829 C C . ASP A 1 104 ? -7.343 0.726 21.179 1.00 89.81 104 ASP A C 1
ATOM 831 O O . ASP A 1 104 ? -6.431 -0.096 21.182 1.00 89.81 104 ASP A O 1
ATOM 835 N N . SER A 1 105 ? -7.667 1.429 20.082 1.00 93.94 105 SER A N 1
ATOM 836 C CA . SER A 1 105 ? -7.042 1.202 18.775 1.00 93.94 105 SER A CA 1
ATOM 837 C C . SER A 1 105 ? -5.531 1.391 18.834 1.00 93.94 105 SER A C 1
ATOM 839 O O . SER A 1 105 ? -5.049 2.427 19.296 1.00 93.94 105 SER A O 1
ATOM 841 N N . GLU A 1 106 ? -4.789 0.408 18.335 1.00 93.81 106 GLU A N 1
ATOM 842 C CA . GLU A 1 106 ? -3.330 0.465 18.226 1.00 93.81 106 GLU A CA 1
ATOM 843 C C . GLU A 1 106 ? -2.902 1.188 16.946 1.00 93.81 106 GLU A C 1
ATOM 845 O O . GLU A 1 106 ? -1.871 1.858 16.909 1.00 93.81 106 GLU A O 1
ATOM 850 N N . ILE A 1 107 ? -3.720 1.080 15.900 1.00 97.12 107 ILE A N 1
ATOM 851 C CA . ILE A 1 107 ? -3.413 1.581 14.564 1.00 97.12 107 ILE A CA 1
ATOM 852 C C . ILE A 1 107 ? -4.574 2.443 14.065 1.00 97.12 107 ILE A C 1
ATOM 854 O O . ILE A 1 107 ? -5.745 2.143 14.306 1.00 97.12 107 ILE A O 1
ATOM 858 N N . GLY A 1 108 ? -4.249 3.520 13.363 1.00 97.81 108 GLY A N 1
ATOM 859 C CA . GLY A 1 108 ? -5.210 4.353 12.655 1.00 97.81 108 GLY A CA 1
ATOM 860 C C . GLY A 1 108 ? -4.830 4.474 11.193 1.00 97.81 108 GLY A C 1
ATOM 861 O O . GLY A 1 108 ? -3.647 4.526 10.855 1.00 97.81 108 GLY A O 1
ATOM 862 N N . ILE A 1 109 ? -5.836 4.519 10.330 1.00 97.81 109 ILE A N 1
ATOM 863 C CA . ILE A 1 109 ? -5.658 4.668 8.894 1.00 97.81 109 ILE A CA 1
ATOM 864 C C . ILE A 1 109 ? -6.505 5.838 8.399 1.00 97.81 109 ILE A C 1
ATOM 866 O O . ILE A 1 109 ? -7.687 5.917 8.717 1.00 97.81 109 ILE A O 1
ATOM 870 N N . MET A 1 110 ? -5.913 6.723 7.599 1.00 96.44 110 MET A N 1
ATOM 871 C CA . MET A 1 110 ? -6.664 7.631 6.729 1.00 96.44 110 MET A CA 1
ATOM 872 C C . MET A 1 110 ? -6.525 7.162 5.291 1.00 96.44 110 MET A C 1
ATOM 874 O O . MET A 1 110 ? -5.410 6.884 4.849 1.00 96.44 110 MET A O 1
ATOM 878 N N . PHE A 1 111 ? -7.636 7.090 4.564 1.00 94.56 111 PHE A N 1
ATOM 879 C CA . PHE A 1 111 ? -7.650 6.628 3.179 1.00 94.56 111 PHE A CA 1
ATOM 880 C C . PHE A 1 111 ? -8.679 7.385 2.344 1.00 94.56 111 PHE A C 1
ATOM 882 O O . PHE A 1 111 ? -9.818 7.552 2.763 1.00 94.56 111 PHE A O 1
ATOM 889 N N . ASN A 1 112 ? -8.311 7.805 1.136 1.00 92.38 112 ASN A N 1
ATOM 890 C CA . ASN A 1 112 ? -9.241 8.477 0.218 1.00 92.38 112 ASN A CA 1
ATOM 891 C C . ASN A 1 112 ? -9.418 7.745 -1.125 1.00 92.38 112 ASN A C 1
ATOM 893 O O . ASN A 1 112 ? -9.966 8.305 -2.070 1.00 92.38 112 ASN A O 1
ATOM 897 N N . GLY A 1 113 ? -8.925 6.510 -1.254 1.00 88.31 113 GLY A N 1
ATOM 898 C CA . GLY A 1 113 ? -8.932 5.783 -2.530 1.00 88.31 113 GLY A CA 1
ATOM 899 C C . GLY A 1 113 ? -7.724 6.051 -3.432 1.00 88.31 113 GLY A C 1
ATOM 900 O O . GLY A 1 113 ? -7.545 5.351 -4.429 1.00 88.31 113 GLY A O 1
ATOM 901 N N . VAL A 1 114 ? -6.902 7.055 -3.110 1.00 84.88 114 VAL A N 1
ATOM 902 C CA . VAL A 1 114 ? -5.737 7.475 -3.913 1.00 84.88 114 VAL A CA 1
ATOM 903 C C . VAL A 1 114 ? -4.460 7.559 -3.079 1.00 84.88 114 VAL A C 1
ATOM 905 O O . VAL A 1 114 ? -3.384 7.302 -3.600 1.00 84.88 114 VAL A O 1
ATOM 908 N N . ASP A 1 115 ? -4.567 7.912 -1.805 1.00 85.75 115 ASP A N 1
ATOM 909 C CA . ASP A 1 115 ? -3.472 8.025 -0.851 1.00 85.75 115 ASP A CA 1
ATOM 910 C C . ASP A 1 115 ? -3.887 7.399 0.486 1.00 85.75 115 ASP A C 1
ATOM 912 O O . ASP A 1 115 ? -5.080 7.267 0.794 1.00 85.75 115 ASP A O 1
ATOM 916 N N . SER A 1 116 ? -2.889 7.014 1.275 1.00 90.88 116 SER A N 1
ATOM 917 C CA . SER A 1 116 ? -3.065 6.403 2.587 1.00 90.88 116 SER A CA 1
ATOM 918 C C . SER A 1 116 ? -2.023 6.891 3.594 1.00 90.88 116 SER A C 1
ATOM 920 O O . SER A 1 116 ? -0.827 6.976 3.305 1.00 90.88 116 SER A O 1
ATOM 922 N N . ILE A 1 117 ? -2.475 7.155 4.820 1.00 93.12 117 ILE A N 1
ATOM 923 C CA . ILE A 1 117 ? -1.609 7.393 5.979 1.00 93.12 117 ILE A CA 1
ATOM 924 C C . ILE A 1 117 ? -1.888 6.318 7.016 1.00 93.12 117 ILE A C 1
ATOM 926 O O . ILE A 1 117 ? -3.040 6.085 7.379 1.00 93.12 117 ILE A O 1
ATOM 930 N N . TYR A 1 118 ? -0.821 5.702 7.518 1.00 95.25 118 TYR A N 1
ATOM 931 C CA . TYR A 1 118 ? -0.879 4.700 8.573 1.00 95.25 118 TYR A CA 1
ATOM 932 C C . TYR A 1 118 ? -0.188 5.242 9.815 1.00 95.25 118 TYR A C 1
ATOM 934 O O . TYR A 1 118 ? 0.977 5.637 9.751 1.00 95.25 118 TYR A O 1
ATOM 942 N N . LEU A 1 119 ? -0.904 5.248 10.935 1.00 96.75 119 LEU A N 1
ATOM 943 C CA . LEU A 1 119 ? -0.405 5.682 12.230 1.00 96.75 119 LEU A CA 1
ATOM 944 C C . LEU A 1 119 ? -0.403 4.523 13.215 1.00 96.75 119 LEU A C 1
ATOM 946 O O . LEU A 1 119 ? -1.356 3.747 13.274 1.00 96.75 119 LEU A O 1
ATOM 950 N N . ARG A 1 120 ? 0.635 4.462 14.041 1.00 95.81 120 ARG A N 1
ATOM 951 C CA . ARG A 1 120 ? 0.692 3.651 15.255 1.00 95.81 120 ARG A CA 1
ATOM 952 C C . ARG A 1 120 ? 0.544 4.560 16.467 1.00 95.81 120 ARG A C 1
ATOM 954 O O . ARG A 1 120 ? 1.216 5.585 16.547 1.00 95.81 120 ARG A O 1
ATOM 961 N N . LYS A 1 121 ? -0.295 4.157 17.421 1.00 95.81 121 LYS A N 1
ATOM 962 C CA . LYS A 1 121 ? -0.385 4.777 18.746 1.00 95.81 121 LYS A CA 1
ATOM 963 C C . LYS A 1 121 ? 0.653 4.167 19.682 1.00 95.81 121 LYS A C 1
ATOM 965 O O . LYS A 1 121 ? 0.692 2.950 19.854 1.00 95.81 121 LYS A O 1
ATOM 970 N N . ILE A 1 122 ? 1.432 5.012 20.342 1.00 93.62 122 ILE A N 1
ATOM 971 C CA . ILE A 1 122 ? 2.375 4.635 21.393 1.00 93.62 122 ILE A CA 1
ATOM 972 C C . ILE A 1 122 ? 1.961 5.370 22.663 1.00 93.62 122 ILE A C 1
ATOM 974 O O . ILE A 1 122 ? 1.936 6.597 22.702 1.00 93.62 122 ILE A O 1
ATOM 978 N N . ARG A 1 123 ? 1.587 4.619 23.699 1.00 90.44 123 ARG A N 1
ATOM 979 C CA . ARG A 1 123 ? 1.181 5.196 24.982 1.00 90.44 123 ARG A CA 1
ATOM 980 C C . ARG A 1 123 ? 2.399 5.358 25.885 1.00 90.44 123 ARG A C 1
ATOM 982 O O . ARG A 1 123 ? 2.977 4.361 26.311 1.00 90.44 123 ARG A O 1
ATOM 989 N N . ASN A 1 124 ? 2.725 6.607 26.202 1.00 90.12 124 ASN A N 1
ATOM 990 C CA . ASN A 1 124 ? 3.816 6.990 27.095 1.00 90.12 124 ASN A CA 1
ATOM 991 C C . ASN A 1 124 ? 3.261 7.623 28.383 1.00 90.12 124 ASN A C 1
ATOM 993 O O . ASN A 1 124 ? 2.068 7.907 28.489 1.00 90.12 124 ASN A O 1
ATOM 997 N N . GLU A 1 125 ? 4.132 7.898 29.358 1.00 87.31 125 GLU A N 1
ATOM 998 C CA . GLU A 1 125 ? 3.755 8.559 30.623 1.00 87.31 125 GLU A CA 1
ATOM 999 C C . GLU A 1 125 ? 3.115 9.945 30.407 1.00 87.31 125 GLU A C 1
ATOM 1001 O O . GLU A 1 125 ? 2.232 10.348 31.159 1.00 87.31 125 GLU A O 1
ATOM 1006 N N . ASN A 1 126 ? 3.509 10.639 29.333 1.00 86.69 126 ASN A N 1
ATOM 1007 C CA . ASN A 1 126 ? 3.025 11.977 28.971 1.00 86.69 126 ASN A CA 1
ATOM 1008 C C . ASN A 1 126 ? 1.778 11.969 28.066 1.00 86.69 126 ASN A C 1
ATOM 1010 O O . ASN A 1 126 ? 1.336 13.032 27.631 1.00 86.69 126 ASN A O 1
ATOM 1014 N N . GLY A 1 127 ? 1.222 10.793 27.760 1.00 90.12 127 GLY A N 1
ATOM 1015 C CA . GLY A 1 127 ? 0.076 10.631 26.866 1.00 90.12 127 GLY A CA 1
ATOM 1016 C C . GLY A 1 127 ? 0.382 9.803 25.619 1.00 90.12 127 GLY A C 1
ATOM 1017 O O . GLY A 1 127 ? 1.409 9.128 25.521 1.00 90.12 127 GLY A O 1
ATOM 1018 N N . ASP A 1 128 ? -0.557 9.832 24.677 1.00 93.88 128 ASP A N 1
ATOM 1019 C CA . ASP A 1 128 ? -0.466 9.083 23.426 1.00 93.88 128 ASP A CA 1
ATOM 1020 C C . ASP A 1 128 ? 0.375 9.859 22.395 1.00 93.88 128 ASP A C 1
ATOM 1022 O O . ASP A 1 128 ? 0.155 11.047 22.164 1.00 93.88 128 ASP A O 1
ATOM 1026 N N . VAL A 1 129 ? 1.337 9.174 21.777 1.00 94.75 129 VAL A N 1
ATOM 1027 C CA . VAL A 1 129 ? 2.175 9.654 20.669 1.00 94.75 129 VAL A CA 1
ATOM 1028 C C . VAL A 1 129 ? 1.811 8.873 19.410 1.00 94.75 129 VAL A C 1
ATOM 1030 O O . VAL A 1 129 ? 1.505 7.680 19.479 1.00 94.75 129 VAL A O 1
ATOM 1033 N N . PHE A 1 130 ? 1.845 9.540 18.257 1.00 95.62 130 PHE A N 1
ATOM 1034 C CA . PHE A 1 130 ? 1.466 8.959 16.974 1.00 95.62 130 PHE A CA 1
ATOM 1035 C C . PHE A 1 130 ? 2.635 8.983 15.999 1.00 95.62 130 PHE A C 1
ATOM 1037 O O . PHE A 1 130 ? 3.193 10.039 15.707 1.00 95.62 130 PHE A O 1
ATOM 1044 N N . GLU A 1 131 ? 2.984 7.813 15.473 1.00 93.31 131 GLU A N 1
ATOM 1045 C CA . GLU A 1 131 ? 4.090 7.649 14.531 1.00 93.31 131 GLU A CA 1
ATOM 1046 C C . GLU A 1 131 ? 3.599 7.044 13.220 1.00 93.31 131 GLU A C 1
ATOM 1048 O O . GLU A 1 131 ? 2.732 6.166 13.212 1.00 93.31 131 GLU A O 1
ATOM 1053 N N . ARG A 1 132 ? 4.164 7.498 12.095 1.00 92.00 132 ARG A N 1
ATOM 1054 C CA . ARG A 1 132 ? 3.853 6.924 10.783 1.00 92.00 132 ARG A CA 1
ATOM 1055 C C . ARG A 1 132 ? 4.522 5.565 10.623 1.00 92.00 132 ARG A C 1
ATOM 1057 O O . ARG A 1 132 ? 5.711 5.423 10.883 1.00 92.00 132 ARG A O 1
ATOM 1064 N N . ILE A 1 133 ? 3.767 4.596 10.117 1.00 93.06 133 ILE A N 1
ATOM 1065 C CA . ILE A 1 133 ? 4.251 3.237 9.847 1.00 93.06 133 ILE A CA 1
ATOM 1066 C C . ILE A 1 133 ? 4.188 2.919 8.344 1.00 93.06 133 ILE A C 1
ATOM 1068 O O . ILE A 1 133 ? 3.346 3.473 7.637 1.00 93.06 133 ILE A O 1
ATOM 1072 N N . PRO A 1 134 ? 5.067 2.045 7.815 1.00 89.75 134 PRO A N 1
ATOM 1073 C CA . PRO A 1 134 ? 5.151 1.783 6.376 1.00 89.75 134 PRO A CA 1
ATOM 1074 C C . PRO A 1 134 ? 3.969 0.961 5.844 1.00 89.75 134 PRO A C 1
ATOM 1076 O O . PRO A 1 134 ? 3.637 1.038 4.663 1.00 89.75 134 PRO A O 1
ATOM 1079 N N . ALA A 1 135 ? 3.345 0.156 6.703 1.00 92.88 135 ALA A N 1
ATOM 1080 C CA . ALA A 1 135 ? 2.213 -0.698 6.378 1.00 92.88 135 ALA A CA 1
ATOM 1081 C C . ALA A 1 135 ? 1.428 -1.044 7.650 1.00 92.88 135 ALA A C 1
ATOM 1083 O O . ALA A 1 135 ? 1.913 -0.823 8.758 1.00 92.88 135 ALA A O 1
ATOM 1084 N N . ILE A 1 136 ? 0.245 -1.634 7.482 1.00 94.12 136 ILE A N 1
ATOM 1085 C CA . ILE A 1 136 ? -0.537 -2.239 8.572 1.00 94.12 136 ILE A CA 1
ATOM 1086 C C . ILE A 1 136 ? -0.337 -3.773 8.595 1.00 94.12 136 ILE A C 1
ATOM 1088 O O . ILE A 1 136 ? -0.027 -4.358 7.545 1.00 94.12 136 ILE A O 1
ATOM 1092 N N . PRO A 1 137 ? -0.515 -4.441 9.749 1.00 93.38 137 PRO A N 1
ATOM 1093 C CA . PRO A 1 137 ? -0.298 -5.876 9.881 1.00 93.38 137 PRO A CA 1
ATOM 1094 C C . PRO A 1 137 ? -1.461 -6.681 9.294 1.00 93.38 137 PRO A C 1
ATOM 1096 O O . PRO A 1 137 ? -2.630 -6.283 9.374 1.00 93.38 137 PRO A O 1
ATOM 1099 N N . LYS A 1 138 ? -1.150 -7.848 8.733 1.00 92.25 138 LYS A N 1
ATOM 1100 C CA . LYS A 1 138 ? -2.129 -8.883 8.383 1.00 92.25 138 LYS A CA 1
ATOM 1101 C C . LYS A 1 138 ? -2.779 -9.464 9.639 1.00 92.25 138 LYS A C 1
ATOM 1103 O O . LYS A 1 138 ? -2.285 -9.308 10.758 1.00 92.25 138 LYS A O 1
ATOM 1108 N N . TYR A 1 139 ? -3.887 -10.173 9.459 1.00 92.25 139 TYR A N 1
ATOM 1109 C CA . TYR A 1 139 ? -4.478 -10.932 10.551 1.00 92.25 139 TYR A CA 1
ATOM 1110 C C . TYR A 1 139 ? -3.455 -11.928 11.123 1.00 92.25 139 TYR A C 1
ATOM 1112 O O . TYR A 1 139 ? -2.807 -12.667 10.383 1.00 92.25 139 TYR A O 1
ATOM 1120 N N . GLY A 1 140 ? -3.289 -11.914 12.447 1.00 89.94 140 GLY A N 1
ATOM 1121 C CA . GLY A 1 140 ? -2.305 -12.733 13.163 1.00 89.94 140 GLY A CA 1
ATOM 1122 C C . GLY A 1 140 ? -0.852 -12.236 13.121 1.00 89.94 140 GLY A C 1
ATOM 1123 O O . GLY A 1 140 ? -0.047 -12.742 13.895 1.00 89.94 140 GLY A O 1
ATOM 1124 N N . GLU A 1 141 ? -0.520 -11.248 12.285 1.00 91.56 141 GLU A N 1
ATOM 1125 C CA . GLU A 1 141 ? 0.816 -10.641 12.214 1.00 91.56 141 GLU A CA 1
ATOM 1126 C C . GLU A 1 141 ? 0.986 -9.585 13.314 1.00 91.56 141 GLU A C 1
ATOM 1128 O O . GLU A 1 141 ? 0.072 -8.795 13.595 1.00 91.56 141 GLU A O 1
ATOM 1133 N N . LYS A 1 142 ? 2.160 -9.564 13.946 1.00 90.88 142 LYS A N 1
ATOM 1134 C CA . LYS A 1 142 ? 2.522 -8.516 14.903 1.00 90.88 142 LYS A CA 1
ATOM 1135 C C . LYS A 1 142 ? 3.090 -7.296 14.187 1.00 90.88 142 LYS A C 1
ATOM 1137 O O . LYS A 1 142 ? 3.650 -7.385 13.101 1.00 90.88 142 LYS A O 1
ATOM 1142 N N . LEU A 1 143 ? 2.990 -6.133 14.825 1.00 89.19 143 LEU A N 1
ATOM 1143 C CA . LEU A 1 143 ? 3.522 -4.890 14.265 1.00 89.19 143 LEU A CA 1
ATOM 1144 C C . LEU A 1 143 ? 5.025 -4.968 13.953 1.00 89.19 143 LEU A C 1
ATOM 1146 O O . LEU A 1 143 ? 5.448 -4.525 12.890 1.00 89.19 143 LEU A O 1
ATOM 1150 N N . ASP A 1 144 ? 5.824 -5.549 14.845 1.00 90.19 144 ASP A N 1
ATOM 1151 C CA . ASP A 1 144 ? 7.277 -5.703 14.696 1.00 90.19 144 ASP A CA 1
ATOM 1152 C C . ASP A 1 144 ? 7.692 -6.715 13.614 1.00 90.19 144 ASP A C 1
ATOM 1154 O O . ASP A 1 144 ? 8.847 -6.728 13.195 1.00 90.19 144 ASP A O 1
ATOM 1158 N N . GLU A 1 145 ? 6.752 -7.519 13.112 1.00 91.31 145 GLU A N 1
ATOM 1159 C CA . GLU A 1 145 ? 6.973 -8.458 12.009 1.00 91.31 145 GLU A CA 1
ATOM 1160 C C . GLU A 1 145 ? 6.800 -7.799 10.629 1.00 91.31 145 GLU A C 1
ATOM 1162 O O . GLU A 1 145 ? 7.218 -8.367 9.615 1.00 91.31 145 GLU A O 1
ATOM 1167 N N . ILE A 1 146 ? 6.251 -6.579 10.571 1.00 92.38 146 ILE A N 1
ATOM 1168 C CA . ILE A 1 146 ? 6.044 -5.854 9.314 1.00 92.38 146 ILE A CA 1
ATOM 1169 C C . ILE A 1 146 ? 7.380 -5.661 8.593 1.00 92.38 146 ILE A C 1
ATOM 1171 O O . ILE A 1 146 ? 8.331 -5.078 9.115 1.00 92.38 146 ILE A O 1
ATOM 1175 N N . GLY A 1 147 ? 7.425 -6.140 7.351 1.00 91.19 147 GLY A N 1
ATOM 1176 C CA . GLY A 1 147 ? 8.607 -6.092 6.493 1.00 91.19 147 GLY A CA 1
ATOM 1177 C C . GLY A 1 147 ? 9.615 -7.215 6.727 1.00 91.19 147 GLY A C 1
ATOM 1178 O O . GLY A 1 147 ? 10.610 -7.303 6.013 1.00 91.19 147 GLY A O 1
ATOM 1179 N N . LEU A 1 148 ? 9.362 -8.139 7.655 1.00 93.56 148 LEU A N 1
ATOM 1180 C CA . LEU A 1 148 ? 10.174 -9.342 7.862 1.00 93.56 148 LEU A CA 1
ATOM 1181 C C . LEU A 1 148 ? 9.611 -10.544 7.084 1.00 93.56 148 LEU A C 1
ATOM 1183 O O . LEU A 1 148 ? 9.497 -11.650 7.609 1.00 93.56 148 LEU A O 1
ATOM 1187 N N . TYR A 1 149 ? 9.256 -10.327 5.816 1.00 93.56 149 TYR A N 1
ATOM 1188 C CA . TYR A 1 149 ? 8.711 -11.374 4.955 1.00 93.56 149 TYR A CA 1
ATOM 1189 C C . TYR A 1 149 ? 9.826 -12.240 4.380 1.00 93.56 149 TYR A C 1
ATOM 1191 O O . TYR A 1 149 ? 10.698 -11.755 3.650 1.00 93.56 149 TYR A O 1
ATOM 1199 N N . LYS A 1 150 ? 9.757 -13.548 4.644 1.00 96.19 150 LYS A N 1
ATOM 1200 C CA . LYS A 1 150 ? 10.541 -14.514 3.875 1.00 96.19 150 LYS A CA 1
ATOM 1201 C C . LYS A 1 150 ? 9.993 -14.586 2.462 1.00 96.19 150 LYS A C 1
ATOM 1203 O O . LYS A 1 150 ? 8.794 -14.398 2.257 1.00 96.19 150 LYS A O 1
ATOM 1208 N N . LYS A 1 151 ? 10.821 -14.982 1.496 1.00 96.12 151 LYS A N 1
ATOM 1209 C CA . LYS A 1 151 ? 10.345 -15.223 0.122 1.00 96.12 151 LYS A CA 1
ATOM 1210 C C . LYS A 1 151 ? 9.157 -16.195 0.071 1.00 96.12 151 LYS A C 1
ATOM 1212 O O . LYS A 1 151 ? 8.230 -15.997 -0.70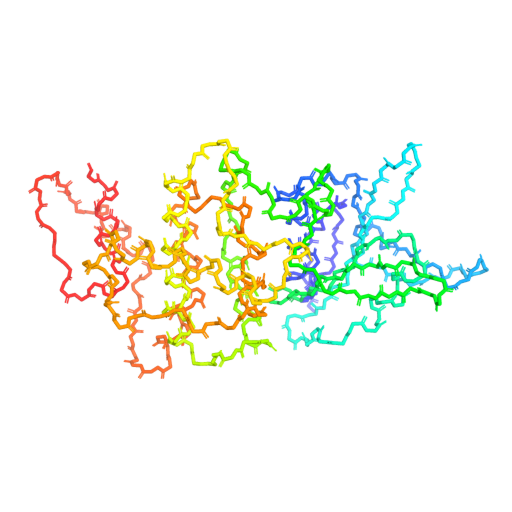4 1.00 96.12 151 LYS A O 1
ATOM 1217 N N . SER A 1 152 ? 9.142 -17.211 0.938 1.00 95.38 152 SER A N 1
ATOM 1218 C CA . SER A 1 152 ? 8.018 -18.155 1.070 1.00 95.38 152 SER A CA 1
ATOM 1219 C C . SER A 1 152 ? 6.716 -17.544 1.611 1.00 95.38 152 SER A C 1
ATOM 1221 O O . SER A 1 152 ? 5.673 -18.184 1.517 1.00 95.38 152 SER A O 1
ATOM 1223 N N . ASN A 1 153 ? 6.753 -16.337 2.180 1.00 93.94 153 ASN A N 1
ATOM 1224 C CA . ASN A 1 153 ? 5.580 -15.634 2.706 1.00 93.94 153 ASN A CA 1
ATOM 1225 C C . ASN A 1 153 ? 4.954 -14.656 1.702 1.00 93.94 153 ASN A C 1
ATOM 1227 O O . ASN A 1 153 ? 3.903 -14.082 1.999 1.00 93.94 153 ASN A O 1
ATOM 1231 N N . LEU A 1 154 ? 5.590 -14.439 0.547 1.00 94.12 154 LEU A N 1
ATOM 1232 C CA . LEU A 1 154 ? 5.060 -13.552 -0.481 1.00 94.12 154 LEU A CA 1
ATOM 1233 C C . LEU A 1 154 ? 3.829 -14.171 -1.143 1.00 94.12 154 LEU A C 1
ATOM 1235 O O . LEU A 1 154 ? 3.814 -15.356 -1.474 1.00 94.12 154 LEU A O 1
ATOM 1239 N N . ILE A 1 155 ? 2.808 -13.346 -1.360 1.00 91.88 155 ILE A N 1
ATOM 1240 C CA . ILE A 1 155 ? 1.529 -13.764 -1.949 1.00 91.88 155 ILE A CA 1
ATOM 1241 C C . ILE A 1 155 ? 1.259 -13.006 -3.252 1.00 91.88 155 ILE A C 1
ATOM 1243 O O . ILE A 1 155 ? 1.648 -11.842 -3.353 1.00 91.88 155 ILE A O 1
ATOM 1247 N N . PRO A 1 156 ? 0.602 -13.607 -4.254 1.00 91.25 156 PRO A N 1
ATOM 1248 C CA . PRO A 1 156 ? 0.127 -12.845 -5.404 1.00 91.25 156 PRO A CA 1
ATOM 1249 C C . PRO A 1 156 ? -0.957 -11.845 -4.972 1.00 91.25 156 PRO A C 1
ATOM 1251 O O . PRO A 1 156 ? -1.555 -11.983 -3.904 1.00 91.25 156 PRO A O 1
ATOM 1254 N N . THR A 1 157 ? -1.232 -10.851 -5.811 1.00 86.94 157 THR A N 1
ATOM 1255 C CA . THR A 1 157 ? -2.362 -9.930 -5.619 1.00 86.94 157 THR A CA 1
ATOM 1256 C C . THR A 1 157 ? -3.139 -9.745 -6.914 1.00 86.94 157 THR A C 1
ATOM 1258 O O . THR A 1 157 ? -2.564 -9.722 -7.996 1.00 86.94 157 THR A O 1
ATOM 1261 N N . HIS A 1 158 ? -4.456 -9.586 -6.811 1.00 86.00 158 HIS A N 1
ATOM 1262 C CA . HIS A 1 158 ? -5.335 -9.154 -7.904 1.00 86.00 158 HIS A CA 1
ATOM 1263 C C . HIS A 1 158 ? -5.586 -7.638 -7.894 1.00 86.00 158 HIS A C 1
ATOM 1265 O O . HIS A 1 158 ? -6.215 -7.112 -8.810 1.00 86.00 158 HIS A O 1
ATOM 1271 N N . ASN A 1 159 ? -5.078 -6.924 -6.884 1.00 84.31 159 ASN A N 1
ATOM 1272 C CA . ASN A 1 159 ? -5.350 -5.508 -6.628 1.00 84.31 159 ASN A CA 1
ATOM 1273 C C . ASN A 1 159 ? -4.142 -4.597 -6.911 1.00 84.31 159 ASN A C 1
ATOM 1275 O O . ASN A 1 159 ? -4.103 -3.454 -6.444 1.00 84.31 159 ASN A O 1
ATOM 1279 N N . LEU A 1 160 ? -3.162 -5.051 -7.703 1.00 88.31 160 LEU A N 1
ATOM 1280 C CA . LEU A 1 160 ? -1.916 -4.307 -7.924 1.00 88.31 160 LEU A CA 1
ATOM 1281 C C . LEU A 1 160 ? -2.140 -2.900 -8.496 1.00 88.31 160 LEU A C 1
ATOM 1283 O O . LEU A 1 160 ? -1.454 -1.960 -8.101 1.00 88.31 160 LEU A O 1
ATOM 1287 N N . LYS A 1 161 ? -3.154 -2.716 -9.352 1.00 87.19 161 LYS A N 1
ATOM 1288 C CA . LYS A 1 161 ? -3.540 -1.392 -9.872 1.00 87.19 161 LYS A CA 1
ATOM 1289 C C . LYS A 1 161 ? -3.939 -0.415 -8.764 1.00 87.19 161 LYS A C 1
ATOM 1291 O O . LYS A 1 161 ? -3.610 0.766 -8.850 1.00 87.19 161 LYS A O 1
ATOM 1296 N N . SER A 1 162 ? -4.631 -0.885 -7.723 1.00 84.94 162 SER A N 1
ATOM 1297 C CA . SER A 1 162 ? -4.985 -0.056 -6.562 1.00 84.94 162 SER A CA 1
ATOM 1298 C C . SER A 1 162 ? -3.743 0.304 -5.754 1.00 84.94 162 SER A C 1
ATOM 1300 O O . SER A 1 162 ? -3.521 1.472 -5.449 1.00 84.94 162 SER A O 1
ATOM 1302 N N . ILE A 1 163 ? -2.877 -0.682 -5.512 1.00 89.12 163 ILE A N 1
ATOM 1303 C CA . ILE A 1 163 ? -1.611 -0.486 -4.799 1.00 89.12 163 ILE A CA 1
ATOM 1304 C C . ILE A 1 163 ? -0.730 0.540 -5.529 1.00 89.12 163 ILE A C 1
ATOM 1306 O O . ILE A 1 163 ? -0.172 1.437 -4.906 1.00 89.12 163 ILE A O 1
ATOM 1310 N N . PHE A 1 164 ? -0.645 0.470 -6.859 1.00 91.00 164 PHE A N 1
ATOM 1311 C CA . PHE A 1 164 ? 0.123 1.423 -7.665 1.00 91.00 164 PHE A CA 1
ATOM 1312 C C . PHE A 1 164 ? -0.477 2.834 -7.630 1.00 91.00 164 PHE A C 1
ATOM 1314 O O . PHE A 1 164 ? 0.271 3.812 -7.633 1.00 91.00 164 PHE A O 1
ATOM 1321 N N . ARG A 1 165 ? -1.808 2.971 -7.537 1.00 88.00 165 ARG A N 1
ATOM 1322 C CA . ARG A 1 165 ? -2.450 4.279 -7.312 1.00 88.00 165 ARG A CA 1
ATOM 1323 C C . ARG A 1 165 ? -2.065 4.865 -5.960 1.00 88.00 165 ARG A C 1
ATOM 1325 O O . ARG A 1 165 ? -1.698 6.034 -5.928 1.00 88.00 165 ARG A O 1
ATOM 1332 N N . GLU A 1 166 ? -2.074 4.057 -4.901 1.00 87.81 166 GLU A N 1
ATOM 1333 C CA . GLU A 1 166 ? -1.624 4.481 -3.569 1.00 87.81 166 GLU A CA 1
ATOM 1334 C C . GLU A 1 166 ? -0.152 4.884 -3.550 1.00 87.81 166 GLU A C 1
ATOM 1336 O O . GLU A 1 166 ? 0.207 5.906 -2.973 1.00 87.81 166 GLU A O 1
ATOM 1341 N N . ILE A 1 167 ? 0.706 4.115 -4.221 1.00 92.50 167 ILE A N 1
ATOM 1342 C CA . ILE A 1 167 ? 2.121 4.455 -4.381 1.00 92.50 167 ILE A CA 1
ATOM 1343 C C . ILE A 1 167 ? 2.266 5.798 -5.098 1.00 92.50 167 ILE A C 1
ATOM 1345 O O . ILE A 1 167 ? 3.023 6.658 -4.652 1.00 92.50 167 ILE A O 1
ATOM 1349 N N . ARG A 1 168 ? 1.514 6.015 -6.181 1.00 90.38 168 ARG A N 1
ATOM 1350 C CA . ARG A 1 168 ? 1.535 7.288 -6.902 1.00 90.38 168 ARG A CA 1
ATOM 1351 C C . ARG A 1 168 ? 1.048 8.443 -6.020 1.00 90.38 168 ARG A C 1
ATOM 1353 O O . ARG A 1 168 ? 1.658 9.508 -6.046 1.00 90.38 168 ARG A O 1
ATOM 1360 N N . GLY A 1 169 ? -0.031 8.252 -5.259 1.00 86.25 169 GLY A N 1
ATOM 1361 C CA . GLY A 1 169 ? -0.529 9.239 -4.296 1.00 86.25 169 GLY A CA 1
ATOM 1362 C C . GLY A 1 169 ? 0.533 9.606 -3.262 1.00 86.25 169 GLY A C 1
ATOM 1363 O O . GLY A 1 169 ? 0.828 10.787 -3.077 1.00 86.25 169 GLY A O 1
ATOM 1364 N N . TRP A 1 170 ? 1.193 8.593 -2.699 1.00 89.00 170 TRP A N 1
ATOM 1365 C CA . TRP A 1 170 ? 2.285 8.766 -1.747 1.00 89.00 170 TRP A CA 1
ATOM 1366 C C . TRP A 1 170 ? 3.448 9.580 -2.324 1.00 89.00 170 TRP A C 1
ATOM 1368 O O . TRP A 1 170 ? 3.915 10.509 -1.665 1.00 89.00 170 TRP A O 1
ATOM 1378 N N . ILE A 1 171 ? 3.891 9.263 -3.548 1.00 91.75 171 ILE A N 1
ATOM 1379 C CA . ILE A 1 171 ? 4.982 9.975 -4.233 1.00 91.75 171 ILE A CA 1
ATOM 1380 C C . ILE A 1 171 ? 4.594 11.432 -4.492 1.00 91.75 171 ILE A C 1
ATOM 1382 O O . ILE A 1 171 ? 5.376 12.327 -4.212 1.00 91.75 171 ILE A O 1
ATOM 1386 N N . VAL A 1 172 ? 3.371 11.707 -4.948 1.00 87.69 172 VAL A N 1
ATOM 1387 C CA . VAL A 1 172 ? 2.922 13.094 -5.169 1.00 87.69 172 VAL A CA 1
ATOM 1388 C C . VAL A 1 172 ? 2.875 13.896 -3.863 1.00 87.69 172 VAL A C 1
ATOM 1390 O O . VAL A 1 172 ? 3.127 15.098 -3.870 1.00 87.69 172 VAL A O 1
ATOM 1393 N N . ALA A 1 173 ? 2.541 13.252 -2.743 1.00 84.25 173 ALA A N 1
ATOM 1394 C CA . ALA A 1 173 ? 2.408 13.920 -1.452 1.00 84.25 173 ALA A CA 1
ATOM 1395 C C . ALA A 1 173 ? 3.731 14.058 -0.677 1.00 84.25 173 ALA A C 1
ATOM 1397 O O . ALA A 1 173 ? 3.867 14.979 0.129 1.00 84.25 173 ALA A O 1
ATOM 1398 N N . ASN A 1 174 ? 4.681 13.139 -0.869 1.00 85.94 174 ASN A N 1
ATOM 1399 C CA . ASN A 1 174 ? 5.880 13.029 -0.029 1.00 85.94 174 ASN A CA 1
ATOM 1400 C C . ASN A 1 174 ? 7.192 12.932 -0.816 1.00 85.94 174 ASN A C 1
ATOM 1402 O O . ASN A 1 174 ? 8.242 12.993 -0.187 1.00 85.94 174 ASN A O 1
ATOM 1406 N N . GLY A 1 175 ? 7.124 12.742 -2.133 1.00 85.88 175 GLY A N 1
ATOM 1407 C CA . GLY A 1 175 ? 8.255 12.433 -2.996 1.00 85.88 175 GLY A CA 1
ATOM 1408 C C . GLY A 1 175 ? 9.145 13.625 -3.310 1.00 85.88 175 GLY A C 1
ATOM 1409 O O . GLY A 1 175 ? 8.677 14.753 -3.464 1.00 85.88 175 GLY A O 1
ATOM 1410 N N . ASN A 1 176 ? 10.435 13.343 -3.479 1.00 91.88 176 ASN A N 1
ATOM 1411 C CA . ASN A 1 176 ? 11.426 14.283 -3.999 1.00 91.88 176 ASN A CA 1
ATOM 1412 C C . ASN A 1 176 ? 11.410 14.398 -5.540 1.00 91.88 176 ASN A C 1
ATOM 1414 O O . ASN A 1 176 ? 12.025 15.307 -6.091 1.00 91.88 176 ASN A O 1
ATOM 1418 N N . ILE A 1 177 ? 10.679 13.514 -6.229 1.00 90.38 177 ILE A N 1
ATOM 1419 C CA . ILE A 1 177 ? 10.516 13.488 -7.691 1.00 90.38 177 ILE A CA 1
ATOM 1420 C C . ILE A 1 177 ? 9.075 13.851 -8.043 1.00 90.38 177 ILE A C 1
ATOM 1422 O O . ILE A 1 177 ? 8.133 13.303 -7.471 1.00 90.38 177 ILE A O 1
ATOM 1426 N N . THR A 1 178 ? 8.895 14.762 -9.001 1.00 86.56 178 THR A N 1
ATOM 1427 C CA . THR A 1 178 ? 7.575 15.325 -9.337 1.00 86.56 178 THR A CA 1
ATOM 1428 C C . THR A 1 178 ? 7.131 15.076 -10.775 1.00 86.56 178 THR A C 1
ATOM 1430 O O . THR A 1 178 ? 5.928 15.083 -11.041 1.00 86.56 178 THR A O 1
ATOM 1433 N N . ARG A 1 179 ? 8.064 14.845 -11.706 1.00 85.69 179 ARG A N 1
ATOM 1434 C CA . ARG A 1 179 ? 7.751 14.589 -13.117 1.00 85.69 179 ARG A CA 1
ATOM 1435 C C . ARG A 1 179 ? 7.267 13.155 -13.299 1.00 85.69 179 ARG A C 1
ATOM 1437 O O . ARG A 1 179 ? 7.939 12.218 -12.882 1.00 85.69 179 ARG A O 1
ATOM 1444 N N . ASP A 1 180 ? 6.119 12.981 -13.953 1.00 83.69 180 ASP A N 1
ATOM 1445 C CA . ASP A 1 180 ? 5.499 11.659 -14.126 1.00 83.69 180 ASP A CA 1
ATOM 1446 C C . ASP A 1 180 ? 6.393 10.681 -14.922 1.00 83.69 180 ASP A C 1
ATOM 1448 O O . ASP A 1 180 ? 6.396 9.489 -14.624 1.00 83.69 180 ASP A O 1
ATOM 1452 N N . GLU A 1 181 ? 7.180 11.166 -15.889 1.00 80.88 181 GLU A N 1
ATOM 1453 C CA . GLU A 1 181 ? 8.162 10.366 -16.649 1.00 80.88 181 GLU A CA 1
ATOM 1454 C C . GLU A 1 181 ? 9.285 9.818 -15.754 1.00 80.88 181 GLU A C 1
ATOM 1456 O O . GLU A 1 181 ? 9.615 8.630 -15.816 1.00 80.88 181 GLU A O 1
ATOM 1461 N N . ASP A 1 182 ? 9.819 10.667 -14.875 1.00 86.31 182 ASP A N 1
ATOM 1462 C CA . ASP A 1 182 ? 10.884 10.305 -13.939 1.00 86.31 182 ASP A CA 1
ATOM 1463 C C . ASP A 1 182 ? 10.335 9.333 -12.880 1.00 86.31 182 ASP A C 1
ATOM 1465 O O . ASP A 1 182 ? 10.935 8.292 -12.612 1.00 86.31 182 ASP A O 1
ATOM 1469 N N . ILE A 1 183 ? 9.125 9.587 -12.359 1.00 90.19 183 ILE A N 1
ATOM 1470 C CA . ILE A 1 183 ? 8.424 8.670 -11.445 1.00 90.19 183 ILE A CA 1
ATOM 1471 C C . ILE A 1 183 ? 8.217 7.300 -12.101 1.00 90.19 183 ILE A C 1
ATOM 1473 O O . ILE A 1 183 ? 8.483 6.275 -11.473 1.00 90.19 183 ILE A O 1
ATOM 1477 N N . ALA A 1 184 ? 7.737 7.259 -13.347 1.00 85.31 184 ALA A N 1
ATOM 1478 C CA . ALA A 1 184 ? 7.502 6.008 -14.061 1.00 85.31 184 ALA A CA 1
ATOM 1479 C C . ALA A 1 184 ? 8.803 5.211 -14.232 1.00 85.31 184 ALA A C 1
ATOM 1481 O O . ALA A 1 184 ? 8.833 4.018 -13.924 1.00 85.31 184 ALA A O 1
ATOM 1482 N N . SER A 1 185 ? 9.879 5.880 -14.649 1.00 84.62 185 SER A N 1
ATOM 1483 C CA . SER A 1 185 ? 11.204 5.275 -14.817 1.00 84.62 185 SER A CA 1
ATOM 1484 C C . SER A 1 185 ? 11.729 4.704 -13.497 1.00 84.62 185 SER A C 1
ATOM 1486 O O . SER A 1 185 ? 12.109 3.536 -13.425 1.00 84.62 185 SER A O 1
ATOM 1488 N N . GLN A 1 186 ? 11.649 5.475 -12.413 1.00 92.12 186 GLN A N 1
ATOM 1489 C CA . GLN A 1 186 ? 12.103 5.050 -11.089 1.00 92.12 186 GLN A CA 1
ATOM 1490 C C . GLN A 1 186 ? 11.273 3.888 -10.520 1.00 92.12 186 GLN A C 1
ATOM 1492 O O . GLN A 1 186 ? 11.822 2.960 -9.922 1.00 92.12 186 GLN A O 1
ATOM 1497 N N . ILE A 1 187 ? 9.955 3.872 -10.750 1.00 92.06 187 ILE A N 1
ATOM 1498 C CA . ILE A 1 187 ? 9.108 2.728 -10.386 1.00 92.06 187 ILE A CA 1
ATOM 1499 C C . ILE A 1 187 ? 9.505 1.479 -11.174 1.00 92.06 187 ILE A C 1
ATOM 1501 O O . ILE A 1 187 ? 9.588 0.407 -10.578 1.00 92.06 187 ILE A O 1
ATOM 1505 N N . ILE A 1 188 ? 9.800 1.586 -12.473 1.00 88.62 188 ILE A N 1
ATOM 1506 C CA . ILE A 1 188 ? 10.283 0.445 -13.266 1.00 88.62 188 ILE A CA 1
ATOM 1507 C C . ILE A 1 188 ? 11.572 -0.122 -12.660 1.00 88.62 188 ILE A C 1
ATOM 1509 O O . ILE A 1 188 ? 11.651 -1.333 -12.442 1.00 88.62 188 ILE A O 1
ATOM 1513 N N . LEU A 1 189 ? 12.540 0.730 -12.305 1.00 90.19 189 LEU A N 1
ATOM 1514 C CA . LEU A 1 189 ? 13.784 0.288 -11.666 1.00 90.19 189 LEU A CA 1
ATOM 1515 C C . LEU A 1 189 ? 13.524 -0.420 -10.326 1.00 90.19 189 LEU A C 1
ATOM 1517 O O . LEU A 1 189 ? 14.042 -1.514 -10.097 1.00 90.19 189 LEU A O 1
ATOM 1521 N N . LEU A 1 190 ? 12.659 0.128 -9.465 1.00 96.06 190 LEU A N 1
ATOM 1522 C CA . LEU A 1 190 ? 12.279 -0.530 -8.207 1.00 96.06 190 LEU A CA 1
ATOM 1523 C C . LEU A 1 190 ? 11.576 -1.874 -8.432 1.00 96.06 190 LEU A C 1
ATOM 1525 O O . LEU A 1 190 ? 11.795 -2.824 -7.676 1.00 96.06 190 LEU A O 1
ATOM 1529 N N . MET A 1 191 ? 10.757 -1.984 -9.476 1.00 93.44 191 MET A N 1
ATOM 1530 C CA . MET A 1 191 ? 10.101 -3.237 -9.837 1.00 93.44 191 MET A CA 1
ATOM 1531 C C . MET A 1 191 ? 11.107 -4.285 -10.318 1.00 93.44 191 MET A C 1
ATOM 1533 O O . MET A 1 191 ? 10.988 -5.452 -9.941 1.00 93.44 191 MET A O 1
ATOM 1537 N N . LEU A 1 192 ? 12.135 -3.884 -11.071 1.00 90.75 192 LEU A N 1
ATOM 1538 C CA . LEU A 1 192 ? 13.243 -4.768 -11.439 1.00 90.75 192 LEU A CA 1
ATOM 1539 C C . LEU A 1 192 ? 14.016 -5.239 -10.201 1.00 90.75 192 LEU A C 1
ATOM 1541 O O . LEU A 1 192 ? 14.267 -6.438 -10.077 1.00 90.75 192 LEU A O 1
ATOM 1545 N N . CYS A 1 193 ? 14.303 -4.344 -9.249 1.00 96.19 193 CYS A N 1
ATOM 1546 C CA . CYS A 1 193 ? 14.915 -4.703 -7.965 1.00 96.19 193 CYS A CA 1
ATOM 1547 C C . CYS A 1 193 ? 14.076 -5.727 -7.199 1.00 96.19 193 CYS A C 1
ATOM 1549 O O . CYS A 1 193 ? 14.601 -6.717 -6.690 1.00 96.19 193 CYS A O 1
ATOM 1551 N N . LYS A 1 194 ? 12.757 -5.523 -7.141 1.00 96.25 194 LYS A N 1
ATOM 1552 C CA . LYS A 1 194 ? 11.835 -6.443 -6.474 1.00 96.25 194 LYS A CA 1
ATOM 1553 C C . LYS A 1 194 ? 11.803 -7.816 -7.146 1.00 96.25 194 LYS A C 1
ATOM 1555 O O . LYS A 1 194 ? 11.880 -8.832 -6.462 1.00 96.25 194 LYS A O 1
ATOM 1560 N N . ILE A 1 195 ? 11.732 -7.862 -8.477 1.00 93.56 195 ILE A N 1
ATOM 1561 C CA . ILE A 1 195 ? 11.779 -9.117 -9.244 1.00 93.56 195 ILE A CA 1
ATOM 1562 C C . ILE A 1 195 ? 13.122 -9.824 -9.040 1.00 93.56 195 ILE A C 1
ATOM 1564 O O . ILE A 1 195 ? 13.155 -11.047 -8.904 1.00 93.56 195 ILE A O 1
ATOM 1568 N N . TYR A 1 196 ? 14.228 -9.080 -9.018 1.00 95.38 196 TYR A N 1
ATOM 1569 C CA . TYR A 1 196 ? 15.550 -9.627 -8.735 1.00 95.38 196 TYR A CA 1
ATOM 1570 C C . TYR A 1 196 ? 15.596 -10.265 -7.341 1.00 95.38 196 TYR A C 1
ATOM 1572 O O . TYR A 1 196 ? 15.934 -11.443 -7.228 1.00 95.38 196 TYR A O 1
ATOM 1580 N N . ASP A 1 197 ? 15.183 -9.537 -6.304 1.00 97.88 197 ASP A N 1
ATOM 1581 C CA . ASP A 1 197 ? 15.121 -10.036 -4.926 1.00 97.88 197 ASP A CA 1
ATOM 1582 C C . ASP A 1 197 ? 14.274 -11.318 -4.848 1.00 97.88 197 ASP A C 1
ATOM 1584 O O . ASP A 1 197 ? 14.743 -12.376 -4.434 1.00 97.88 197 ASP A O 1
ATOM 1588 N N . GLU A 1 198 ? 13.062 -11.296 -5.406 1.00 96.25 198 GLU A N 1
ATOM 1589 C CA . GLU A 1 198 ? 12.192 -12.473 -5.455 1.00 96.25 198 GLU A CA 1
ATOM 1590 C C . GLU A 1 198 ? 12.814 -13.666 -6.193 1.00 96.25 198 GLU A C 1
ATOM 1592 O O . GLU A 1 198 ? 12.558 -14.810 -5.819 1.00 96.25 198 GLU A O 1
ATOM 1597 N N . ARG A 1 199 ? 13.644 -13.460 -7.222 1.00 94.94 199 ARG A N 1
ATOM 1598 C CA . ARG A 1 199 ? 14.319 -14.564 -7.928 1.00 94.94 199 ARG A CA 1
ATOM 1599 C C . ARG A 1 199 ? 15.459 -15.152 -7.111 1.00 94.94 199 ARG A C 1
ATOM 1601 O O . ARG A 1 199 ? 15.551 -16.378 -7.028 1.00 94.94 199 ARG A O 1
ATOM 1608 N N . PHE A 1 200 ? 16.290 -14.308 -6.507 1.00 95.69 200 PHE A N 1
ATOM 1609 C CA . PHE A 1 200 ? 17.594 -14.716 -5.981 1.00 95.69 200 PHE A CA 1
ATOM 1610 C C . PHE A 1 200 ? 17.645 -14.901 -4.460 1.00 95.69 200 PHE A C 1
ATOM 1612 O O . PHE A 1 200 ? 18.557 -15.568 -3.975 1.00 95.69 200 PHE A O 1
ATOM 1619 N N . THR A 1 201 ? 16.657 -14.423 -3.700 1.00 96.88 201 THR A N 1
ATOM 1620 C CA . THR A 1 201 ? 16.539 -14.753 -2.272 1.00 96.88 201 THR A CA 1
ATOM 1621 C C . THR A 1 201 ? 16.143 -16.222 -2.084 1.00 96.88 201 THR A C 1
ATOM 1623 O O . THR A 1 201 ? 15.345 -16.788 -2.845 1.00 96.88 201 THR A O 1
ATOM 1626 N N . SER A 1 202 ? 16.690 -16.860 -1.048 1.00 97.06 202 SER A N 1
ATOM 1627 C CA . SER A 1 202 ? 16.286 -18.201 -0.613 1.00 97.06 202 SER A CA 1
ATOM 1628 C C . SER A 1 202 ? 14.872 -18.193 -0.030 1.00 97.06 202 SER A C 1
ATOM 1630 O O . SER A 1 202 ? 14.449 -17.230 0.601 1.00 97.06 202 SER A O 1
ATOM 1632 N N . MET A 1 203 ? 14.143 -19.306 -0.147 1.00 95.38 203 MET A N 1
ATOM 1633 C CA . MET A 1 203 ? 12.775 -19.432 0.386 1.00 95.38 203 MET A CA 1
ATOM 1634 C C . MET A 1 203 ? 12.672 -19.179 1.900 1.00 95.38 203 MET A C 1
ATOM 1636 O O . MET A 1 203 ? 11.600 -18.822 2.393 1.00 95.38 203 MET A O 1
ATOM 1640 N N . LYS A 1 204 ? 13.766 -19.399 2.640 1.00 96.25 204 LYS A N 1
ATOM 1641 C CA . LYS A 1 204 ? 13.826 -19.278 4.105 1.00 96.25 204 LYS A CA 1
ATOM 1642 C C . LYS A 1 204 ? 14.290 -17.906 4.589 1.00 96.25 204 LYS A C 1
ATOM 1644 O O . LYS A 1 204 ? 14.103 -17.613 5.771 1.00 96.25 204 LYS A O 1
ATOM 1649 N N . ASP A 1 205 ? 14.857 -17.104 3.696 1.00 97.19 205 ASP A N 1
ATOM 1650 C CA . ASP A 1 205 ? 15.469 -15.826 4.032 1.00 97.19 205 ASP A CA 1
ATOM 1651 C C . ASP A 1 205 ? 14.497 -14.682 3.775 1.00 97.19 205 ASP A C 1
ATOM 1653 O O . ASP A 1 205 ? 13.601 -14.774 2.929 1.00 97.19 205 ASP A O 1
ATOM 1657 N N . ASN A 1 206 ? 14.696 -13.597 4.519 1.00 96.56 206 ASN A N 1
ATOM 1658 C CA . ASN A 1 206 ? 13.949 -12.366 4.326 1.00 96.56 206 ASN A CA 1
ATOM 1659 C C . ASN A 1 206 ? 14.362 -11.689 3.018 1.00 96.56 206 ASN A C 1
ATOM 1661 O O . ASN A 1 206 ? 15.555 -11.538 2.732 1.00 96.56 206 ASN A O 1
ATOM 1665 N N . CYS A 1 207 ? 13.361 -11.238 2.271 1.00 97.62 207 CYS A N 1
ATOM 1666 C CA . CYS A 1 207 ? 13.544 -10.376 1.110 1.00 97.62 207 CYS A CA 1
ATOM 1667 C C . CYS A 1 207 ? 14.265 -9.078 1.507 1.00 97.62 207 CYS A C 1
ATOM 1669 O O . CYS A 1 207 ? 14.044 -8.546 2.598 1.00 97.62 207 CYS A O 1
ATOM 1671 N N . GLN A 1 208 ? 15.155 -8.577 0.649 1.00 97.88 208 GLN A N 1
ATOM 1672 C CA . GLN A 1 208 ? 15.851 -7.305 0.860 1.00 97.88 208 GLN A CA 1
ATOM 1673 C C . GLN A 1 208 ? 15.013 -6.106 0.410 1.00 97.88 208 GLN A C 1
ATOM 1675 O O . GLN A 1 208 ? 15.201 -5.009 0.936 1.00 97.88 208 GLN A O 1
ATOM 1680 N N . PHE A 1 209 ? 14.053 -6.303 -0.498 1.00 98.06 209 PHE A N 1
ATOM 1681 C CA . PHE A 1 209 ? 13.047 -5.303 -0.852 1.00 98.06 209 PHE A CA 1
ATOM 1682 C C . PHE A 1 209 ? 12.029 -5.163 0.293 1.00 98.06 209 PHE A C 1
ATOM 1684 O O . PHE A 1 209 ? 10.919 -5.697 0.243 1.00 98.06 209 PHE A O 1
ATOM 1691 N N . ARG A 1 210 ? 12.436 -4.495 1.377 1.00 97.12 210 ARG A N 1
ATOM 1692 C CA . ARG A 1 210 ? 11.643 -4.375 2.605 1.00 97.12 210 ARG A CA 1
ATOM 1693 C C . ARG A 1 210 ? 11.894 -3.082 3.371 1.00 97.12 210 ARG A C 1
ATOM 1695 O O . ARG A 1 210 ? 12.993 -2.529 3.325 1.00 97.12 210 ARG A O 1
ATOM 1702 N N . ALA A 1 211 ? 10.876 -2.679 4.122 1.00 96.62 211 ALA A N 1
ATOM 1703 C CA . ALA A 1 211 ? 10.887 -1.587 5.082 1.00 96.62 211 ALA A CA 1
ATOM 1704 C C . ALA A 1 211 ? 10.172 -2.048 6.360 1.00 96.62 211 ALA A C 1
ATOM 1706 O O . ALA A 1 211 ? 8.981 -2.380 6.336 1.00 96.62 211 ALA A O 1
ATOM 1707 N N . THR A 1 212 ? 10.915 -2.081 7.462 1.00 94.88 212 THR A N 1
ATOM 1708 C CA . THR A 1 212 ? 10.428 -2.451 8.794 1.00 94.88 212 THR A CA 1
ATOM 1709 C C . THR A 1 212 ? 10.060 -1.213 9.609 1.00 94.88 212 THR A C 1
ATOM 1711 O O . THR A 1 212 ? 10.331 -0.078 9.209 1.00 94.88 212 THR A O 1
ATOM 1714 N N . LEU A 1 213 ? 9.427 -1.418 10.767 1.00 91.12 213 LEU A N 1
ATOM 1715 C CA . LEU A 1 213 ? 9.138 -0.330 11.707 1.00 91.12 213 LEU A CA 1
ATOM 1716 C C . LEU A 1 213 ? 10.401 0.310 12.285 1.00 91.12 213 LEU A C 1
ATOM 1718 O O . LEU A 1 213 ? 10.406 1.509 12.534 1.00 91.12 213 LEU A O 1
ATOM 1722 N N . SER A 1 214 ? 11.440 -0.490 12.522 1.00 91.94 214 SER A N 1
ATOM 1723 C CA . SER A 1 214 ? 12.675 -0.044 13.168 1.00 91.94 214 SER A CA 1
ATOM 1724 C C . SER A 1 214 ? 13.689 0.551 12.201 1.00 91.94 214 SER A C 1
ATOM 1726 O O . SER A 1 214 ? 14.625 1.194 12.660 1.00 91.94 214 SER A O 1
ATOM 1728 N N . ASP A 1 215 ? 13.533 0.313 10.895 1.00 95.25 215 ASP A N 1
ATOM 1729 C CA . ASP A 1 215 ? 14.467 0.852 9.911 1.00 95.25 215 ASP A CA 1
ATOM 1730 C C . ASP A 1 215 ? 14.434 2.381 9.938 1.00 95.25 215 ASP A C 1
ATOM 1732 O O . ASP A 1 215 ? 13.349 2.968 9.947 1.00 95.25 215 ASP A O 1
ATOM 1736 N N . THR A 1 216 ? 15.594 3.025 9.850 1.00 96.25 216 THR A N 1
ATOM 1737 C CA . THR A 1 216 ? 15.702 4.448 9.498 1.00 96.25 216 THR A CA 1
ATOM 1738 C C . THR A 1 216 ? 15.549 4.646 7.986 1.00 96.25 216 THR A C 1
ATOM 1740 O O . THR A 1 216 ? 15.642 3.698 7.204 1.00 96.25 216 THR A O 1
ATOM 1743 N N . ASP A 1 217 ? 15.281 5.879 7.549 1.00 96.12 217 ASP A N 1
ATOM 1744 C CA . ASP A 1 217 ? 15.173 6.186 6.115 1.00 96.12 217 ASP A CA 1
ATOM 1745 C C . ASP A 1 217 ? 16.507 5.912 5.388 1.00 96.12 217 ASP A C 1
ATOM 1747 O O . ASP A 1 217 ? 16.503 5.286 4.327 1.00 96.12 217 ASP A O 1
ATOM 1751 N N . ASP A 1 218 ? 17.643 6.229 6.021 1.00 97.88 218 ASP A N 1
ATOM 1752 C CA . ASP A 1 218 ? 18.985 5.926 5.507 1.00 97.88 218 ASP A CA 1
ATOM 1753 C C . ASP A 1 218 ? 19.235 4.414 5.377 1.00 97.88 218 ASP A C 1
ATOM 1755 O O . ASP A 1 218 ? 19.873 3.954 4.429 1.00 97.88 218 ASP A O 1
ATOM 1759 N N . GLU A 1 219 ? 18.755 3.601 6.322 1.00 98.12 219 GLU A N 1
ATOM 1760 C CA . GLU A 1 219 ? 18.905 2.142 6.258 1.00 98.12 219 GLU A CA 1
ATOM 1761 C C . GLU A 1 219 ? 18.116 1.534 5.095 1.00 98.12 219 GLU A C 1
ATOM 1763 O O . GLU A 1 219 ? 18.605 0.607 4.439 1.00 98.12 219 GLU A O 1
ATOM 1768 N N . ILE A 1 220 ? 16.917 2.059 4.823 1.00 98.06 220 ILE A N 1
ATOM 1769 C CA . ILE A 1 220 ? 16.094 1.650 3.678 1.00 98.06 220 ILE A CA 1
ATOM 1770 C C . ILE A 1 220 ? 16.794 2.036 2.379 1.00 98.06 220 ILE A C 1
ATOM 1772 O O . ILE A 1 220 ? 16.987 1.179 1.517 1.00 98.06 220 ILE A O 1
ATOM 1776 N N . GLU A 1 221 ? 17.220 3.291 2.254 1.00 98.00 221 GLU A N 1
ATOM 1777 C CA . GLU A 1 221 ? 17.896 3.796 1.060 1.00 98.00 221 GLU A CA 1
ATOM 1778 C C . GLU A 1 221 ? 19.161 2.984 0.749 1.00 98.00 221 GLU A C 1
ATOM 1780 O O . GLU A 1 221 ? 19.316 2.443 -0.348 1.00 98.00 221 GLU A O 1
ATOM 1785 N N . ASN A 1 222 ? 20.019 2.769 1.750 1.00 98.31 222 ASN A N 1
ATOM 1786 C CA . ASN A 1 222 ? 21.232 1.967 1.600 1.00 98.31 222 ASN A CA 1
ATOM 1787 C C . ASN A 1 222 ? 20.944 0.517 1.186 1.00 98.31 222 ASN A C 1
ATOM 1789 O O . ASN A 1 222 ? 21.681 -0.064 0.385 1.00 98.31 222 ASN A O 1
ATOM 1793 N N . ARG A 1 223 ? 19.892 -0.101 1.735 1.00 98.31 223 ARG A N 1
ATOM 1794 C CA . ARG A 1 223 ? 19.501 -1.475 1.388 1.00 98.31 223 ARG A CA 1
ATOM 1795 C C . ARG A 1 223 ? 19.032 -1.572 -0.058 1.00 98.31 223 ARG A C 1
ATOM 1797 O O . ARG A 1 223 ? 19.435 -2.494 -0.767 1.00 98.31 223 ARG A O 1
ATOM 1804 N N . ILE A 1 224 ? 18.218 -0.618 -0.497 1.00 98.50 224 ILE A N 1
ATOM 1805 C CA . ILE A 1 224 ? 17.658 -0.597 -1.848 1.00 98.50 224 ILE A CA 1
ATOM 1806 C C . ILE A 1 224 ? 18.720 -0.242 -2.880 1.00 98.50 224 ILE A C 1
ATOM 1808 O O . ILE A 1 224 ? 18.773 -0.899 -3.914 1.00 98.50 224 ILE A O 1
ATOM 1812 N N . ASN A 1 225 ? 19.639 0.673 -2.574 1.00 98.19 225 ASN A N 1
ATOM 1813 C CA . ASN A 1 225 ? 20.780 0.964 -3.440 1.00 98.19 225 ASN A CA 1
ATOM 1814 C C . ASN A 1 225 ? 21.693 -0.258 -3.617 1.00 98.19 225 ASN A C 1
ATOM 1816 O O . ASN A 1 225 ? 22.093 -0.576 -4.736 1.00 98.19 225 ASN A O 1
ATOM 1820 N N . LYS A 1 226 ? 21.961 -1.024 -2.549 1.00 98.31 226 LYS A N 1
ATOM 1821 C CA . LYS A 1 226 ? 22.701 -2.297 -2.664 1.00 98.31 226 LYS A CA 1
ATOM 1822 C C . LYS A 1 226 ? 21.968 -3.313 -3.543 1.00 98.31 226 LYS A C 1
ATOM 1824 O O . LYS A 1 226 ? 22.599 -3.974 -4.368 1.00 98.31 226 LYS A O 1
ATOM 1829 N N . LEU A 1 227 ? 20.650 -3.434 -3.380 1.00 98.00 227 LEU A N 1
ATOM 1830 C CA . LEU A 1 227 ? 19.818 -4.318 -4.198 1.00 98.00 227 LEU A CA 1
ATOM 1831 C C . LEU A 1 227 ? 19.795 -3.878 -5.671 1.00 98.00 227 LEU A C 1
ATOM 1833 O O . LEU A 1 227 ? 19.885 -4.718 -6.567 1.00 98.00 227 LEU A O 1
ATOM 1837 N N . PHE A 1 228 ? 19.728 -2.573 -5.924 1.00 97.38 228 PHE A N 1
ATOM 1838 C CA . PHE A 1 228 ? 19.772 -1.992 -7.260 1.00 97.38 228 PHE A CA 1
ATOM 1839 C C . PHE A 1 228 ? 21.098 -2.279 -7.958 1.00 97.38 228 PHE A C 1
ATOM 1841 O O . PHE A 1 228 ? 21.085 -2.804 -9.066 1.00 97.38 228 PHE A O 1
ATOM 1848 N N . LEU A 1 229 ? 22.237 -2.069 -7.293 1.00 97.50 229 LEU A N 1
ATOM 1849 C CA . LEU A 1 229 ? 23.549 -2.402 -7.858 1.00 97.50 229 LEU A CA 1
ATOM 1850 C C . LEU A 1 229 ? 23.666 -3.896 -8.203 1.00 97.50 229 LEU A C 1
ATOM 1852 O O . LEU A 1 229 ? 24.193 -4.261 -9.253 1.00 97.50 229 LEU A O 1
ATOM 1856 N N . ALA A 1 230 ? 23.142 -4.784 -7.353 1.00 96.56 230 ALA A N 1
ATOM 1857 C CA . ALA A 1 230 ? 23.101 -6.218 -7.647 1.00 96.56 230 ALA A CA 1
ATOM 1858 C C . ALA A 1 230 ? 22.205 -6.545 -8.860 1.00 96.56 230 ALA A C 1
ATOM 1860 O O . ALA A 1 230 ? 22.542 -7.415 -9.667 1.00 96.56 230 ALA A O 1
ATOM 1861 N N . THR A 1 231 ? 21.096 -5.817 -9.008 1.00 92.12 231 THR A N 1
ATOM 1862 C CA . THR A 1 231 ? 20.154 -5.935 -10.130 1.00 92.12 231 THR A CA 1
ATOM 1863 C C . THR A 1 231 ? 20.774 -5.428 -11.435 1.00 92.12 231 THR A C 1
ATOM 1865 O O . THR A 1 231 ? 20.752 -6.148 -12.432 1.00 92.12 231 THR A O 1
ATOM 1868 N N . GLN A 1 232 ? 21.398 -4.249 -11.419 1.00 90.06 232 GLN A N 1
ATOM 1869 C CA . GLN A 1 232 ? 22.099 -3.639 -12.552 1.00 90.06 232 GLN A CA 1
ATOM 1870 C C . GLN A 1 232 ? 23.234 -4.533 -13.051 1.00 90.06 232 GLN A C 1
ATOM 1872 O O . GLN A 1 232 ? 23.328 -4.807 -14.242 1.00 90.06 232 GLN A O 1
ATOM 1877 N N . ASN A 1 233 ? 24.042 -5.091 -12.145 1.00 92.38 233 ASN A N 1
ATOM 1878 C CA . ASN A 1 233 ? 25.101 -6.031 -12.517 1.00 92.38 233 ASN A CA 1
ATOM 1879 C C . ASN A 1 233 ? 24.569 -7.295 -13.211 1.00 92.38 233 ASN A C 1
ATOM 1881 O O . ASN A 1 233 ? 25.275 -7.905 -14.013 1.00 92.38 233 ASN A O 1
ATOM 1885 N N . LYS A 1 234 ? 23.341 -7.719 -12.889 1.00 87.62 234 LYS A N 1
ATOM 1886 C CA . LYS A 1 234 ? 22.719 -8.914 -13.471 1.00 87.62 234 LYS A CA 1
ATOM 1887 C C . LYS A 1 234 ? 22.049 -8.648 -14.817 1.00 87.62 234 LYS A C 1
ATOM 1889 O O . LYS A 1 234 ? 22.038 -9.556 -15.645 1.00 87.62 234 LYS A O 1
ATOM 1894 N N . TYR A 1 235 ? 21.490 -7.456 -14.995 1.00 82.50 235 TYR A N 1
ATOM 1895 C CA . TYR A 1 235 ? 20.706 -7.044 -16.161 1.00 82.50 235 TYR A CA 1
ATOM 1896 C C . TYR A 1 235 ? 21.305 -5.779 -16.793 1.00 82.50 235 TYR A C 1
ATOM 1898 O O . TYR A 1 235 ? 20.613 -4.783 -16.991 1.00 82.50 235 TYR A O 1
ATOM 1906 N N . ASN A 1 236 ? 22.613 -5.801 -17.058 1.00 80.88 236 ASN A N 1
ATOM 1907 C CA . ASN A 1 236 ? 23.372 -4.661 -17.594 1.00 80.88 236 ASN A CA 1
ATOM 1908 C C . ASN A 1 236 ? 23.082 -4.361 -19.077 1.00 80.88 236 ASN A C 1
ATOM 1910 O O . ASN A 1 236 ? 23.546 -3.360 -19.616 1.00 80.88 236 ASN A O 1
ATOM 1914 N N . ASP A 1 237 ? 22.321 -5.235 -19.728 1.00 75.00 237 ASP A N 1
ATOM 1915 C CA . ASP A 1 237 ? 21.733 -5.071 -21.053 1.00 75.00 237 ASP A CA 1
ATOM 1916 C C . ASP A 1 237 ? 20.430 -4.256 -21.023 1.00 75.00 237 ASP A C 1
ATOM 1918 O O . ASP A 1 237 ? 20.011 -3.732 -22.053 1.00 75.00 237 ASP A O 1
ATOM 1922 N N . VAL A 1 238 ? 19.803 -4.141 -19.847 1.00 74.62 238 VAL A N 1
ATOM 1923 C CA . VAL A 1 238 ? 18.542 -3.416 -19.628 1.00 74.62 238 VAL A CA 1
ATOM 1924 C C . VAL A 1 238 ? 18.752 -2.159 -18.785 1.00 74.62 238 VAL A C 1
ATOM 1926 O O . VAL A 1 238 ? 18.149 -1.131 -19.074 1.00 74.62 238 VAL A O 1
ATOM 1929 N N . ILE A 1 239 ? 19.584 -2.241 -17.744 1.00 77.25 239 ILE A N 1
ATOM 1930 C CA . ILE A 1 239 ? 19.863 -1.149 -16.806 1.00 77.25 239 ILE A CA 1
ATOM 1931 C C . ILE A 1 239 ? 21.234 -0.567 -17.139 1.00 77.25 239 ILE A C 1
ATOM 1933 O O . ILE A 1 239 ? 22.253 -1.260 -17.061 1.00 77.25 239 ILE A O 1
ATOM 1937 N N . LEU A 1 240 ? 21.262 0.715 -17.492 1.00 81.69 240 LEU A N 1
ATOM 1938 C CA . LEU A 1 240 ? 22.478 1.426 -17.861 1.00 81.69 240 LEU A CA 1
ATOM 1939 C C . LEU A 1 240 ? 23.325 1.703 -16.621 1.00 81.69 240 LEU A C 1
ATOM 1941 O O . LEU A 1 240 ? 22.799 1.898 -15.529 1.00 81.69 240 LEU A O 1
ATOM 1945 N N . SER A 1 241 ? 24.647 1.806 -16.782 1.00 85.06 241 SER A N 1
ATOM 1946 C CA . SER A 1 241 ? 25.564 2.138 -15.676 1.00 85.06 241 SER A CA 1
ATOM 1947 C C . SER A 1 241 ? 25.328 3.527 -15.073 1.00 85.06 241 SER A C 1
ATOM 1949 O O . SER A 1 241 ? 25.823 3.817 -13.988 1.00 85.06 241 SER A O 1
ATOM 1951 N N . THR A 1 242 ? 24.631 4.400 -15.801 1.00 87.31 242 THR A N 1
ATOM 1952 C CA . THR A 1 242 ? 24.244 5.746 -15.364 1.00 87.31 242 THR A CA 1
ATOM 1953 C C . THR A 1 242 ? 22.942 5.769 -14.574 1.00 87.31 242 THR A C 1
ATOM 1955 O O . THR A 1 242 ? 22.660 6.784 -13.949 1.00 87.31 242 THR A O 1
ATOM 1958 N N . ASP A 1 243 ? 22.153 4.692 -14.613 1.00 87.56 243 ASP A N 1
ATOM 1959 C CA . ASP A 1 243 ? 20.882 4.633 -13.899 1.00 87.56 243 ASP A CA 1
ATOM 1960 C C . ASP A 1 243 ? 21.127 4.580 -12.391 1.00 87.56 243 ASP A C 1
ATOM 1962 O O . ASP A 1 243 ? 22.026 3.883 -11.907 1.00 87.56 243 ASP A O 1
ATOM 1966 N N . THR A 1 244 ? 20.290 5.291 -11.644 1.00 94.06 244 THR A N 1
ATOM 1967 C CA . THR A 1 244 ? 20.313 5.357 -10.182 1.00 94.06 244 THR A CA 1
ATOM 1968 C C . THR A 1 244 ? 18.892 5.328 -9.632 1.00 94.06 244 THR A C 1
ATOM 1970 O O . THR A 1 244 ? 17.936 5.714 -10.309 1.00 94.06 244 THR A O 1
ATOM 1973 N N . ILE A 1 245 ? 18.747 4.882 -8.381 1.00 96.44 245 ILE A N 1
ATOM 1974 C CA . ILE A 1 245 ? 17.518 5.108 -7.619 1.00 96.44 245 ILE A CA 1
ATOM 1975 C C . ILE A 1 245 ? 17.601 6.506 -7.011 1.00 96.44 245 ILE A C 1
ATOM 1977 O O . ILE A 1 245 ? 18.493 6.787 -6.217 1.00 96.44 245 ILE A O 1
ATOM 1981 N N . GLU A 1 246 ? 16.679 7.378 -7.401 1.00 96.06 246 GLU A N 1
ATOM 1982 C CA . GLU A 1 246 ? 16.662 8.787 -6.993 1.00 96.06 246 GLU A CA 1
ATOM 1983 C C . GLU A 1 246 ? 15.692 9.070 -5.841 1.00 96.06 246 GLU A C 1
ATOM 1985 O O . GLU A 1 246 ? 15.726 10.154 -5.264 1.00 96.06 246 GLU A O 1
ATOM 1990 N N . PHE A 1 247 ? 14.811 8.128 -5.499 1.00 97.19 247 PHE A N 1
ATOM 1991 C CA . PHE A 1 247 ? 13.888 8.299 -4.379 1.00 97.19 247 PHE A CA 1
ATOM 1992 C C . PHE A 1 247 ? 14.630 8.334 -3.040 1.00 97.19 247 PHE A C 1
ATOM 1994 O O . PHE A 1 247 ? 15.406 7.427 -2.740 1.00 97.19 247 PHE A O 1
ATOM 2001 N N . ASP A 1 248 ? 14.312 9.328 -2.209 1.00 96.56 248 ASP A N 1
ATOM 2002 C CA . ASP A 1 248 ? 14.824 9.398 -0.838 1.00 96.56 248 ASP A CA 1
ATOM 2003 C C . ASP A 1 248 ? 14.256 8.277 0.058 1.00 96.56 248 ASP A C 1
ATOM 2005 O O . ASP A 1 248 ? 13.219 7.664 -0.235 1.00 96.56 248 ASP A O 1
ATOM 2009 N N . GLY A 1 249 ? 14.923 8.002 1.183 1.00 96.31 249 GLY A N 1
ATOM 2010 C CA . GLY A 1 249 ? 14.511 6.950 2.119 1.00 96.31 249 GLY A CA 1
ATOM 2011 C C . GLY A 1 249 ? 13.053 7.053 2.602 1.00 96.31 249 GLY A C 1
ATOM 2012 O O . GLY A 1 249 ? 12.363 6.033 2.705 1.00 96.31 249 GLY A O 1
ATOM 2013 N N . LYS A 1 250 ? 12.532 8.271 2.814 1.00 94.25 250 LYS A N 1
ATOM 2014 C CA . LYS A 1 250 ? 11.130 8.506 3.212 1.00 94.25 250 LYS A CA 1
ATOM 2015 C C . LYS A 1 250 ? 10.153 8.079 2.115 1.00 94.25 250 LYS A C 1
ATOM 2017 O O . LYS A 1 250 ? 9.123 7.450 2.387 1.00 94.25 250 LYS A O 1
ATOM 2022 N N . THR A 1 251 ? 10.457 8.422 0.870 1.00 95.62 251 THR A N 1
ATOM 2023 C CA . THR A 1 251 ? 9.656 8.053 -0.296 1.00 95.62 251 THR A CA 1
ATOM 2024 C C . THR A 1 251 ? 9.707 6.546 -0.498 1.00 95.62 251 THR A C 1
ATOM 2026 O O . THR A 1 251 ? 8.653 5.905 -0.568 1.00 95.62 251 THR A O 1
ATOM 2029 N N . LEU A 1 252 ? 10.910 5.965 -0.463 1.00 97.69 252 LEU A N 1
ATOM 2030 C CA . LEU A 1 252 ? 11.140 4.525 -0.548 1.00 97.69 252 LEU A CA 1
ATOM 2031 C C . LEU A 1 252 ? 10.360 3.755 0.518 1.00 97.69 252 LEU A C 1
ATOM 2033 O O . LEU A 1 252 ? 9.691 2.779 0.181 1.00 97.69 252 LEU A O 1
ATOM 2037 N N . ARG A 1 253 ? 10.357 4.209 1.778 1.00 96.06 253 ARG A N 1
ATOM 2038 C CA . ARG A 1 253 ? 9.593 3.582 2.868 1.00 96.06 253 ARG A CA 1
ATOM 2039 C C . ARG A 1 253 ? 8.125 3.386 2.502 1.00 96.06 253 ARG A C 1
ATOM 2041 O O . ARG A 1 253 ? 7.583 2.298 2.701 1.00 96.06 253 ARG A O 1
ATOM 2048 N N . GLY A 1 254 ? 7.478 4.419 1.964 1.00 93.50 254 GLY A N 1
ATOM 2049 C CA . GLY A 1 254 ? 6.067 4.338 1.592 1.00 93.50 254 GLY A CA 1
ATOM 2050 C C . GLY A 1 254 ? 5.807 3.486 0.349 1.00 93.50 254 GLY A C 1
ATOM 2051 O O . GLY A 1 254 ? 4.796 2.781 0.312 1.00 93.50 254 GLY A O 1
ATOM 2052 N N . ILE A 1 255 ? 6.713 3.496 -0.635 1.00 95.88 255 ILE A N 1
ATOM 2053 C CA . ILE A 1 255 ? 6.618 2.628 -1.821 1.00 95.88 255 ILE A CA 1
ATOM 2054 C C . ILE A 1 255 ? 6.764 1.156 -1.404 1.00 95.88 255 ILE A C 1
ATOM 2056 O O . ILE A 1 255 ? 5.904 0.318 -1.684 1.00 95.88 255 ILE A O 1
ATOM 2060 N N . ILE A 1 256 ? 7.846 0.843 -0.692 1.00 97.50 256 ILE A N 1
ATOM 2061 C CA . ILE A 1 256 ? 8.224 -0.518 -0.309 1.00 97.50 256 ILE A CA 1
ATOM 2062 C C . ILE A 1 256 ? 7.221 -1.095 0.680 1.00 97.50 256 ILE A C 1
ATOM 2064 O O . ILE A 1 256 ? 6.807 -2.240 0.510 1.00 97.50 256 ILE A O 1
ATOM 2068 N N . GLY A 1 257 ? 6.765 -0.305 1.657 1.00 95.38 257 GLY A N 1
ATOM 2069 C CA . GLY A 1 257 ? 5.769 -0.728 2.642 1.00 95.38 257 GLY A CA 1
ATOM 2070 C C . GLY A 1 257 ? 4.506 -1.326 2.013 1.00 95.38 257 GLY A C 1
ATOM 2071 O O . GLY A 1 257 ? 3.982 -2.332 2.499 1.00 95.38 257 GLY A O 1
ATOM 2072 N N . ARG A 1 258 ? 4.075 -0.770 0.875 1.00 93.06 258 ARG A N 1
ATOM 2073 C CA . ARG A 1 258 ? 2.890 -1.209 0.123 1.00 93.06 258 ARG A CA 1
ATOM 2074 C C . ARG A 1 258 ? 3.141 -2.438 -0.757 1.00 93.06 258 ARG A C 1
ATOM 2076 O O . ARG A 1 258 ? 2.218 -3.213 -0.985 1.00 93.06 258 ARG A O 1
ATOM 2083 N N . LEU A 1 259 ? 4.374 -2.657 -1.218 1.00 94.31 259 LEU A N 1
ATOM 2084 C CA . LEU A 1 259 ? 4.717 -3.740 -2.154 1.00 94.31 259 LEU A CA 1
ATOM 2085 C C . LEU A 1 259 ? 5.343 -4.976 -1.503 1.00 94.31 259 LEU A C 1
ATOM 2087 O O . LEU A 1 259 ? 5.198 -6.079 -2.026 1.00 94.31 259 LEU A O 1
ATOM 2091 N N . GLN A 1 260 ? 6.052 -4.818 -0.386 1.00 95.56 260 GLN A N 1
ATOM 2092 C CA . GLN A 1 260 ? 6.970 -5.827 0.161 1.00 95.56 260 GLN A CA 1
ATOM 2093 C C . GLN A 1 260 ? 6.338 -7.189 0.483 1.00 95.56 260 GLN A C 1
ATOM 2095 O O . GLN A 1 260 ? 7.035 -8.195 0.488 1.00 95.56 260 GLN A O 1
ATOM 2100 N N . ARG A 1 261 ? 5.022 -7.245 0.723 1.00 92.75 261 ARG A N 1
ATOM 2101 C CA . ARG A 1 261 ? 4.293 -8.488 1.038 1.00 92.75 261 ARG A CA 1
ATOM 2102 C C . ARG A 1 261 ? 3.894 -9.309 -0.189 1.00 92.75 261 ARG A C 1
ATOM 2104 O O . ARG A 1 261 ? 3.502 -10.467 -0.044 1.00 92.75 261 ARG A O 1
ATOM 2111 N N . PHE A 1 262 ? 3.873 -8.678 -1.359 1.00 93.81 262 PHE A N 1
ATOM 2112 C CA . PHE A 1 262 ? 3.329 -9.270 -2.571 1.00 93.81 262 PHE A CA 1
ATOM 2113 C C . PHE A 1 262 ? 4.450 -9.881 -3.397 1.00 93.81 262 PHE A C 1
ATOM 2115 O O . PHE A 1 262 ? 5.548 -9.336 -3.428 1.00 93.81 262 PHE A O 1
ATOM 2122 N N . SER A 1 263 ? 4.188 -10.993 -4.072 1.00 95.00 263 SER A N 1
ATOM 2123 C CA . SER A 1 263 ? 5.081 -11.509 -5.102 1.00 95.00 263 SER A CA 1
ATOM 2124 C C . SER A 1 263 ? 4.677 -10.928 -6.447 1.00 95.00 263 SER A C 1
ATOM 2126 O O . SER A 1 263 ? 3.556 -11.129 -6.908 1.00 95.00 263 SER A O 1
ATOM 2128 N N . ILE A 1 264 ? 5.602 -10.228 -7.090 1.00 92.62 264 ILE A N 1
ATOM 2129 C CA . ILE A 1 264 ? 5.429 -9.720 -8.452 1.00 92.62 264 ILE A CA 1
ATOM 2130 C C . ILE A 1 264 ? 5.523 -10.859 -9.461 1.00 92.62 264 ILE A C 1
ATOM 2132 O O . ILE A 1 264 ? 4.809 -10.861 -10.456 1.00 92.62 264 ILE A O 1
ATOM 2136 N N . ILE A 1 265 ? 6.376 -11.852 -9.197 1.00 90.62 265 ILE A N 1
ATOM 2137 C CA . ILE A 1 265 ? 6.608 -12.966 -10.123 1.00 90.62 265 ILE A CA 1
ATOM 2138 C C . ILE A 1 265 ? 5.374 -13.860 -10.258 1.00 90.62 265 ILE A C 1
ATOM 2140 O O . ILE A 1 265 ? 5.109 -14.363 -11.349 1.00 90.62 265 ILE A O 1
ATOM 2144 N N . THR A 1 266 ? 4.647 -14.091 -9.162 1.00 91.31 266 THR A N 1
ATOM 2145 C CA . THR A 1 266 ? 3.464 -14.966 -9.159 1.00 91.31 266 THR A CA 1
ATOM 2146 C C . THR A 1 266 ? 2.151 -14.211 -9.348 1.00 91.31 266 THR A C 1
ATOM 2148 O O . THR A 1 266 ? 1.112 -14.848 -9.515 1.00 91.31 266 THR A O 1
ATOM 2151 N N . THR A 1 267 ? 2.182 -12.875 -9.337 1.00 89.50 267 THR A N 1
ATOM 2152 C CA . THR A 1 267 ? 1.020 -12.046 -9.671 1.00 89.50 267 THR A CA 1
ATOM 2153 C C . THR A 1 267 ? 0.681 -12.182 -11.154 1.00 89.50 267 THR A C 1
ATOM 2155 O O . THR A 1 267 ? 1.563 -12.287 -12.008 1.00 89.50 267 THR A O 1
ATOM 2158 N N . ASP A 1 268 ? -0.618 -12.197 -11.453 1.00 88.06 268 ASP A N 1
ATOM 2159 C CA . ASP A 1 268 ? -1.124 -12.323 -12.813 1.00 88.06 268 ASP A CA 1
ATOM 2160 C C . ASP A 1 268 ? -0.574 -11.221 -13.739 1.00 88.06 268 ASP A C 1
ATOM 2162 O O . ASP A 1 268 ? -0.463 -10.051 -13.361 1.00 88.06 268 ASP A O 1
ATOM 2166 N N . ARG A 1 269 ? -0.220 -11.596 -14.973 1.00 79.50 269 ARG A N 1
ATOM 2167 C CA . ARG A 1 269 ? 0.436 -10.682 -15.921 1.00 79.50 269 ARG A CA 1
ATOM 2168 C C . ARG A 1 269 ? -0.476 -9.544 -16.368 1.00 79.50 269 ARG A C 1
ATOM 2170 O O . ARG A 1 269 ? 0.028 -8.451 -16.627 1.00 79.50 269 ARG A O 1
ATOM 2177 N N . ASP A 1 270 ? -1.779 -9.777 -16.463 1.00 80.12 270 ASP A N 1
ATOM 2178 C CA . ASP A 1 270 ? -2.723 -8.732 -16.846 1.00 80.12 270 ASP A CA 1
ATOM 2179 C C . ASP A 1 270 ? -2.908 -7.758 -15.677 1.00 80.12 270 ASP A C 1
ATOM 2181 O O . ASP A 1 270 ? -2.894 -6.547 -15.887 1.00 80.12 270 ASP A O 1
ATOM 2185 N N . CYS A 1 271 ? -2.905 -8.258 -14.434 1.00 83.50 271 CYS A N 1
ATOM 2186 C CA . CYS A 1 271 ? -2.842 -7.411 -13.238 1.00 83.50 271 CYS A CA 1
ATOM 2187 C C . CYS A 1 271 ? -1.580 -6.524 -13.215 1.00 83.50 271 CYS A C 1
ATOM 2189 O O . CYS A 1 271 ? -1.661 -5.335 -12.896 1.00 83.50 271 CYS A O 1
ATOM 2191 N N . MET A 1 272 ? -0.420 -7.070 -13.607 1.00 82.00 272 MET A N 1
ATOM 2192 C CA . MET A 1 272 ? 0.824 -6.304 -13.760 1.00 82.00 272 MET A CA 1
ATOM 2193 C C . MET A 1 272 ? 0.694 -5.202 -14.815 1.00 82.00 272 MET A C 1
ATOM 2195 O O . MET A 1 272 ? 1.023 -4.046 -14.544 1.00 82.00 272 MET A O 1
ATOM 2199 N N . ALA A 1 273 ? 0.211 -5.546 -16.012 1.00 79.00 273 ALA A N 1
ATOM 2200 C CA . ALA A 1 273 ? 0.043 -4.595 -17.106 1.00 79.00 273 ALA A CA 1
ATOM 2201 C C . ALA A 1 273 ? -0.907 -3.451 -16.725 1.00 79.00 273 ALA A C 1
ATOM 2203 O O . ALA A 1 273 ? -0.564 -2.279 -16.882 1.00 79.00 273 ALA A O 1
ATOM 2204 N N . ASP A 1 274 ? -2.057 -3.797 -16.150 1.00 82.62 274 ASP A N 1
ATOM 2205 C CA . ASP A 1 274 ? -3.063 -2.853 -15.675 1.00 82.62 274 ASP A CA 1
ATOM 2206 C C . ASP A 1 274 ? -2.534 -1.917 -14.586 1.00 82.62 274 ASP A C 1
ATOM 2208 O O . ASP A 1 274 ? -2.999 -0.779 -14.472 1.00 82.62 274 ASP A O 1
ATOM 2212 N N . ALA A 1 275 ? -1.596 -2.387 -13.762 1.00 84.69 275 ALA A N 1
ATOM 2213 C CA . ALA A 1 275 ? -0.966 -1.576 -12.735 1.00 84.69 275 ALA A CA 1
ATOM 2214 C C . ALA A 1 275 ? 0.023 -0.571 -13.337 1.00 84.69 275 ALA A C 1
ATOM 2216 O O . ALA A 1 275 ? -0.044 0.612 -13.000 1.00 84.69 275 ALA A O 1
ATOM 2217 N N . PHE A 1 276 ? 0.886 -0.988 -14.272 1.00 81.88 276 PHE A N 1
ATOM 2218 C CA . PHE A 1 276 ? 1.851 -0.087 -14.921 1.00 81.88 276 PHE A CA 1
ATOM 2219 C C . PHE A 1 276 ? 1.188 1.062 -15.691 1.00 81.88 276 PHE A C 1
ATOM 2221 O O . PHE A 1 276 ? 1.734 2.166 -15.737 1.00 81.88 276 PHE A O 1
ATOM 2228 N N . GLU A 1 277 ? -0.029 0.863 -16.202 1.00 80.94 277 GLU A N 1
ATOM 2229 C CA . GLU A 1 277 ? -0.839 1.938 -16.788 1.00 80.94 277 GLU A CA 1
ATOM 2230 C C . GLU A 1 277 ? -1.029 3.152 -15.865 1.00 80.94 277 GLU A C 1
ATOM 2232 O O . GLU A 1 277 ? -1.228 4.260 -16.363 1.00 80.94 277 GLU A O 1
ATOM 2237 N N . VAL A 1 278 ? -0.986 2.975 -14.537 1.00 84.50 278 VAL A N 1
ATOM 2238 C CA . VAL A 1 278 ? -1.122 4.071 -13.558 1.00 84.50 278 VAL A CA 1
ATOM 2239 C C . VAL A 1 278 ? -0.009 5.106 -13.715 1.00 84.50 278 VAL A C 1
ATOM 2241 O O . VAL A 1 278 ? -0.256 6.299 -13.530 1.00 84.50 278 VAL A O 1
ATOM 2244 N N . PHE A 1 279 ? 1.193 4.655 -14.068 1.00 78.31 279 PHE A N 1
ATOM 2245 C CA . PHE A 1 279 ? 2.360 5.511 -14.255 1.00 78.31 279 PHE A CA 1
ATOM 2246 C C . PHE A 1 279 ? 2.514 5.935 -15.720 1.00 78.31 279 PHE A C 1
ATOM 2248 O O . PHE A 1 279 ? 2.758 7.106 -15.990 1.00 78.31 279 PHE A O 1
ATOM 2255 N N . ILE A 1 280 ? 2.264 5.021 -16.664 1.00 71.88 280 ILE A N 1
ATOM 2256 C CA . ILE A 1 280 ? 2.454 5.264 -18.102 1.00 71.88 280 ILE A CA 1
ATOM 2257 C C . ILE A 1 280 ? 1.404 6.228 -18.680 1.00 71.88 280 ILE A C 1
ATOM 2259 O O . ILE A 1 280 ? 1.740 7.146 -19.418 1.00 71.88 280 ILE A O 1
ATOM 2263 N N . ASN A 1 281 ? 0.114 6.066 -18.362 1.00 64.69 281 ASN A N 1
ATOM 2264 C CA . ASN A 1 281 ? -0.928 6.873 -19.017 1.00 64.69 281 ASN A CA 1
ATOM 2265 C C . ASN A 1 281 ? -0.847 8.368 -18.691 1.00 64.69 281 ASN A C 1
ATOM 2267 O O . ASN A 1 281 ? -1.452 9.167 -19.401 1.00 64.69 281 ASN A O 1
ATOM 2271 N N . LYS A 1 282 ? -0.164 8.743 -17.608 1.00 59.69 282 LYS A N 1
ATOM 2272 C CA . LYS A 1 282 ? 0.006 10.140 -17.213 1.00 59.69 282 LYS A CA 1
ATOM 2273 C C . LYS A 1 282 ? 1.281 10.750 -17.776 1.00 59.69 282 LYS A C 1
ATOM 2275 O O . LYS A 1 282 ? 1.208 11.854 -18.298 1.00 59.69 282 LYS A O 1
ATOM 2280 N N . SER A 1 283 ? 2.391 10.008 -17.762 1.00 58.53 283 SER A N 1
ATOM 2281 C CA . SER A 1 283 ? 3.629 10.453 -18.407 1.00 58.53 283 SER A CA 1
ATOM 2282 C C . SER A 1 283 ? 3.447 10.637 -19.915 1.00 58.53 283 SER A C 1
ATOM 2284 O O . SER A 1 283 ? 3.931 11.606 -20.477 1.00 58.53 283 SER A O 1
ATOM 2286 N N . VAL A 1 284 ? 2.676 9.756 -20.559 1.00 54.56 284 VAL A N 1
ATOM 2287 C CA . VAL A 1 284 ? 2.564 9.699 -22.024 1.00 54.56 284 VAL A CA 1
ATOM 2288 C C . VAL A 1 284 ? 1.474 10.616 -22.603 1.00 54.56 284 VAL A C 1
ATOM 2290 O O . VAL A 1 284 ? 1.589 11.073 -23.741 1.00 54.56 284 VAL A O 1
ATOM 2293 N N . LYS A 1 285 ? 0.408 10.924 -21.846 1.00 54.09 285 LYS A N 1
ATOM 2294 C CA . LYS A 1 285 ? -0.705 11.753 -22.356 1.00 54.09 285 LYS A CA 1
ATOM 2295 C C . LYS A 1 285 ? -0.385 13.240 -22.470 1.00 54.09 285 LYS A C 1
ATOM 2297 O O . LYS A 1 285 ? -1.080 13.919 -23.222 1.00 54.09 285 LYS A O 1
ATOM 2302 N N . GLU A 1 286 ? 0.604 13.745 -21.737 1.00 51.72 286 GLU A N 1
ATOM 2303 C CA . GLU A 1 286 ? 0.881 15.185 -21.692 1.00 51.72 286 GLU A CA 1
ATOM 2304 C C . GLU A 1 286 ? 2.079 15.616 -22.552 1.00 51.72 286 GLU A C 1
ATOM 2306 O O . GLU A 1 286 ? 2.081 16.764 -22.993 1.00 51.72 286 GLU A O 1
ATOM 2311 N N . SER A 1 287 ? 3.045 14.739 -22.868 1.00 50.47 287 SER A N 1
ATOM 2312 C CA . SER A 1 287 ? 4.277 15.167 -23.552 1.00 50.47 287 SER A CA 1
ATOM 2313 C C . SER A 1 287 ? 4.318 14.956 -25.075 1.00 50.47 287 SER A C 1
ATOM 2315 O O . SER A 1 287 ? 4.895 15.809 -25.747 1.00 50.47 287 SER A O 1
ATOM 2317 N N . GLU A 1 288 ? 3.690 13.920 -25.666 1.00 52.47 288 GLU A N 1
ATOM 2318 C CA . GLU A 1 288 ? 3.975 13.582 -27.088 1.00 52.47 288 GLU A CA 1
ATOM 2319 C C . GLU A 1 288 ? 2.812 13.095 -27.986 1.00 52.47 288 GLU A C 1
ATOM 2321 O O . GLU A 1 288 ? 3.039 12.721 -29.136 1.00 52.47 288 GLU A O 1
ATOM 2326 N N . GLY A 1 289 ? 1.551 13.087 -27.535 1.00 54.28 289 GLY A N 1
ATOM 2327 C CA . GLY A 1 289 ? 0.433 12.643 -28.396 1.00 54.28 289 GLY A CA 1
ATOM 2328 C C . GLY A 1 289 ? 0.485 11.154 -28.780 1.00 54.28 289 GLY A C 1
ATOM 2329 O O . GLY A 1 289 ? -0.040 10.751 -29.818 1.00 54.28 289 GLY A O 1
ATOM 2330 N N . GLN A 1 290 ? 1.123 10.330 -27.949 1.00 57.34 290 GLN A N 1
ATOM 2331 C CA . GLN A 1 290 ? 1.207 8.885 -28.134 1.00 57.34 290 GLN A CA 1
ATOM 2332 C C . GLN A 1 290 ? -0.092 8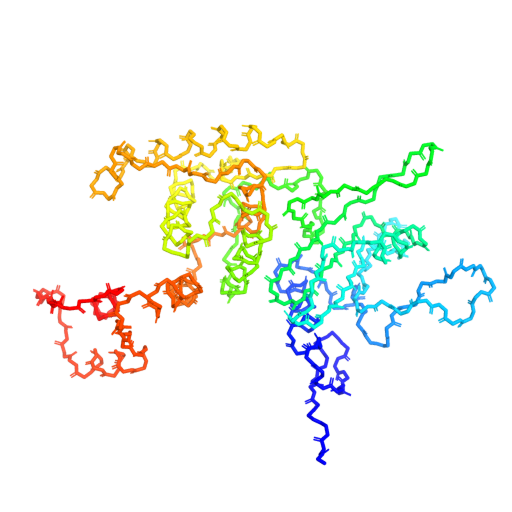.198 -27.662 1.00 57.34 290 GLN A C 1
ATOM 2334 O O . GLN A 1 290 ? -0.645 8.516 -26.604 1.00 57.34 290 GLN A O 1
ATOM 2339 N N . PHE A 1 291 ? -0.582 7.228 -28.441 1.00 61.44 291 PHE A N 1
ATOM 2340 C CA . PHE A 1 291 ? -1.811 6.476 -28.165 1.00 61.44 291 PHE A CA 1
ATOM 2341 C C . PHE A 1 291 ? -1.506 4.988 -27.974 1.00 61.44 291 PHE A C 1
ATOM 2343 O O . PHE A 1 291 ? -0.850 4.371 -28.811 1.00 61.44 291 PHE A O 1
ATOM 2350 N N . PHE A 1 292 ? -2.027 4.389 -26.901 1.00 65.31 292 PHE A N 1
ATOM 2351 C CA . PHE A 1 292 ? -1.954 2.942 -26.693 1.00 65.31 292 PHE A CA 1
ATOM 2352 C C . PHE A 1 292 ? -3.094 2.223 -27.409 1.00 65.31 292 PHE A C 1
ATOM 2354 O O . PHE A 1 292 ? -4.249 2.649 -27.341 1.00 65.31 292 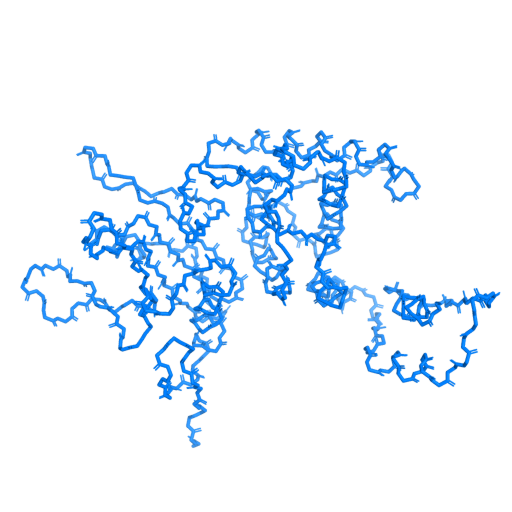PHE A O 1
ATOM 2361 N N . THR A 1 293 ? -2.782 1.089 -28.039 1.00 68.44 293 THR A N 1
ATOM 2362 C CA . THR A 1 293 ? -3.808 0.208 -28.606 1.00 68.44 293 THR A CA 1
ATOM 2363 C C . THR A 1 293 ? -4.546 -0.509 -27.465 1.00 68.44 293 THR A C 1
ATOM 2365 O O . THR A 1 293 ? -3.893 -1.182 -26.664 1.00 68.44 293 THR A O 1
ATOM 2368 N N . PRO A 1 294 ? -5.885 -0.398 -27.354 1.00 68.31 294 PRO A N 1
ATOM 23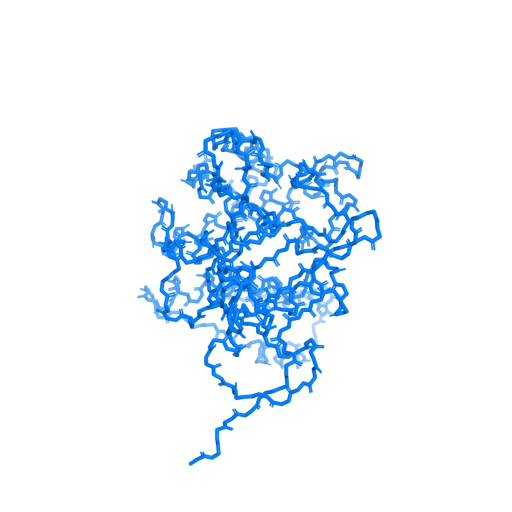69 C CA . PRO A 1 294 ? -6.649 -1.074 -26.305 1.00 68.31 294 PRO A CA 1
ATOM 2370 C C . PRO A 1 294 ? -6.463 -2.600 -26.316 1.00 68.31 294 PRO A C 1
ATOM 2372 O O . PRO A 1 294 ? -6.435 -3.221 -27.380 1.00 68.31 294 PRO A O 1
ATOM 2375 N N . ARG A 1 295 ? -6.401 -3.228 -25.131 1.00 71.50 295 ARG A N 1
ATOM 2376 C CA . ARG A 1 295 ? -6.154 -4.679 -24.975 1.00 71.50 295 ARG A CA 1
ATOM 2377 C C . ARG A 1 295 ? -7.128 -5.557 -25.756 1.00 71.50 295 ARG A C 1
ATOM 2379 O O . ARG A 1 295 ? -6.717 -6.541 -26.359 1.00 71.50 295 ARG A O 1
ATOM 2386 N N . ASN A 1 296 ? -8.408 -5.196 -25.793 1.00 66.31 296 ASN A N 1
ATOM 2387 C CA . ASN A 1 296 ? -9.414 -5.928 -26.564 1.00 66.31 296 ASN A CA 1
ATOM 2388 C C . ASN A 1 296 ? -9.114 -5.915 -28.072 1.00 66.31 296 ASN A C 1
ATOM 2390 O O . ASN A 1 296 ? -9.325 -6.925 -28.734 1.00 66.31 296 ASN A O 1
ATOM 2394 N N . VAL A 1 297 ? -8.588 -4.809 -28.604 1.00 72.25 297 VAL A N 1
ATOM 2395 C CA . VAL A 1 297 ? -8.194 -4.702 -30.016 1.00 72.25 297 VAL A CA 1
ATOM 2396 C C . VAL A 1 297 ? -6.967 -5.570 -30.293 1.00 72.25 297 VAL A C 1
ATOM 2398 O O . VAL A 1 297 ? -6.985 -6.350 -31.243 1.00 72.25 297 VAL A O 1
ATOM 2401 N N . ILE A 1 298 ? -5.945 -5.501 -29.429 1.00 82.81 298 ILE A N 1
ATOM 2402 C CA . ILE A 1 298 ? -4.745 -6.348 -29.533 1.00 82.81 298 ILE A CA 1
ATOM 2403 C C . ILE A 1 298 ? -5.142 -7.829 -29.530 1.00 82.81 298 ILE A C 1
ATOM 2405 O O . ILE A 1 298 ? -4.757 -8.572 -30.431 1.00 82.81 298 ILE A O 1
ATOM 2409 N N . ASN A 1 299 ? -5.965 -8.248 -28.565 1.00 80.44 299 ASN A N 1
ATOM 2410 C CA . ASN A 1 299 ? -6.383 -9.640 -28.416 1.00 80.44 299 ASN A CA 1
ATOM 2411 C C . ASN A 1 299 ? -7.153 -10.150 -29.639 1.00 80.44 299 ASN A C 1
ATOM 2413 O O . ASN A 1 299 ? -6.886 -11.259 -30.094 1.00 80.44 299 ASN A O 1
ATOM 2417 N N . VAL A 1 300 ? -8.069 -9.353 -30.203 1.00 77.94 300 VAL A N 1
ATOM 2418 C CA . VAL A 1 300 ? -8.812 -9.729 -31.420 1.00 77.94 300 VAL A CA 1
ATOM 2419 C C . VAL A 1 300 ? -7.863 -9.927 -32.603 1.00 77.94 300 VAL A C 1
ATOM 2421 O O . VAL A 1 300 ? -7.969 -10.928 -33.310 1.00 77.94 300 VAL A O 1
ATOM 2424 N N . ILE A 1 301 ? -6.908 -9.013 -32.798 1.00 82.44 301 ILE A N 1
ATOM 2425 C CA . ILE A 1 301 ? -5.938 -9.095 -33.898 1.00 82.44 301 ILE A CA 1
ATOM 2426 C C . ILE A 1 301 ? -5.030 -10.319 -33.729 1.00 82.44 301 ILE A C 1
ATOM 2428 O O . ILE A 1 301 ? -4.886 -11.107 -34.660 1.00 82.44 301 ILE A O 1
ATOM 2432 N N . ILE A 1 302 ? -4.466 -10.533 -32.538 1.00 88.12 302 ILE A N 1
ATOM 2433 C CA . ILE A 1 302 ? -3.600 -11.687 -32.256 1.00 88.12 302 ILE A CA 1
ATOM 2434 C C . ILE A 1 302 ? -4.366 -13.011 -32.370 1.00 88.12 302 ILE A C 1
ATOM 2436 O O . ILE A 1 302 ? -3.823 -14.000 -32.863 1.00 88.12 302 ILE A O 1
ATOM 2440 N N . GLN A 1 303 ? -5.637 -13.068 -31.962 1.00 84.38 303 GLN A N 1
ATOM 2441 C CA . GLN A 1 303 ? -6.462 -14.268 -32.133 1.00 84.38 303 GLN A CA 1
ATOM 2442 C C . GLN A 1 303 ? -6.736 -14.581 -33.606 1.00 84.38 303 GLN A C 1
ATOM 2444 O O . GLN A 1 303 ? -6.699 -15.755 -33.973 1.00 84.38 303 GLN A O 1
ATOM 2449 N N . ALA A 1 304 ? -6.936 -13.556 -34.438 1.00 82.81 304 ALA A N 1
ATOM 2450 C CA . ALA A 1 304 ? -7.193 -13.705 -35.868 1.00 82.81 304 ALA A CA 1
ATOM 2451 C C . ALA A 1 304 ? -5.972 -14.183 -36.680 1.00 82.81 304 ALA A C 1
ATOM 2453 O O . ALA A 1 304 ? -6.145 -14.706 -37.779 1.00 82.81 304 ALA A O 1
ATOM 2454 N N . ILE A 1 305 ? -4.751 -14.022 -36.159 1.00 86.69 305 ILE A N 1
ATOM 2455 C CA . ILE A 1 305 ? -3.506 -14.434 -36.827 1.00 86.69 305 ILE A CA 1
ATOM 2456 C C . ILE A 1 305 ? -3.087 -15.830 -36.342 1.00 86.69 305 ILE A C 1
ATOM 2458 O O . ILE A 1 305 ? -2.950 -16.050 -35.141 1.00 86.69 305 ILE A O 1
ATOM 2462 N N . ASP A 1 306 ? -2.836 -16.779 -37.245 1.00 87.94 306 ASP A N 1
ATOM 2463 C CA . ASP A 1 306 ? -2.330 -18.122 -36.904 1.00 87.94 306 ASP A CA 1
ATOM 2464 C C . ASP A 1 306 ? -0.812 -18.107 -36.640 1.00 87.94 306 ASP A C 1
ATOM 2466 O O . ASP A 1 306 ? -0.016 -18.466 -37.503 1.00 87.94 306 ASP A O 1
ATOM 2470 N N . ILE A 1 307 ? -0.414 -17.614 -35.463 1.00 87.56 307 ILE A N 1
ATOM 2471 C CA . ILE A 1 307 ? 0.991 -17.506 -35.040 1.00 87.56 307 ILE A CA 1
ATOM 2472 C C . ILE A 1 307 ? 1.526 -18.880 -34.618 1.00 87.56 307 ILE A C 1
ATOM 2474 O O . ILE A 1 307 ? 0.944 -19.536 -33.751 1.00 87.56 307 ILE A O 1
ATOM 2478 N N . LYS A 1 308 ? 2.673 -19.280 -35.173 1.00 87.12 308 LYS A N 1
ATOM 2479 C CA . LYS A 1 308 ? 3.391 -20.522 -34.853 1.00 87.12 308 LYS A CA 1
ATOM 2480 C C . LYS A 1 308 ? 4.674 -20.236 -34.077 1.00 87.12 308 LYS A C 1
ATOM 2482 O O . LYS A 1 308 ? 5.230 -19.146 -34.137 1.00 87.12 308 LYS A O 1
ATOM 2487 N N . ARG A 1 309 ? 5.179 -21.247 -33.364 1.00 83.31 309 ARG A N 1
ATOM 2488 C CA . ARG A 1 309 ? 6.354 -21.132 -32.477 1.00 83.31 309 ARG A CA 1
ATOM 2489 C C . ARG A 1 309 ? 7.623 -20.618 -33.170 1.00 83.31 309 ARG A C 1
ATOM 2491 O O . ARG A 1 309 ? 8.423 -19.944 -32.530 1.00 83.31 309 ARG A O 1
ATOM 2498 N N . ASP A 1 310 ? 7.794 -20.939 -34.450 1.00 88.94 310 ASP A N 1
ATOM 2499 C CA . ASP A 1 310 ? 8.978 -20.567 -35.235 1.00 88.94 310 ASP A CA 1
ATOM 2500 C C . ASP A 1 310 ? 8.779 -19.273 -36.048 1.00 88.94 310 ASP A C 1
ATOM 2502 O O . ASP A 1 310 ? 9.691 -18.839 -36.760 1.00 88.94 310 ASP A O 1
ATOM 2506 N N . ASP A 1 311 ? 7.601 -18.646 -35.954 1.00 90.25 311 ASP A N 1
ATOM 2507 C CA . ASP A 1 311 ? 7.319 -17.401 -36.659 1.00 90.25 311 ASP A CA 1
ATOM 2508 C C . ASP A 1 311 ? 8.085 -16.234 -36.029 1.00 90.25 311 ASP A C 1
ATOM 2510 O O . ASP A 1 311 ? 8.221 -16.105 -34.810 1.00 90.25 311 ASP A O 1
ATOM 2514 N N . LYS A 1 312 ? 8.577 -15.336 -36.884 1.00 91.06 312 LYS A N 1
ATOM 2515 C CA . LYS A 1 312 ? 9.204 -14.084 -36.454 1.00 91.06 312 LYS A CA 1
ATOM 2516 C C . LYS A 1 312 ? 8.170 -12.975 -36.457 1.00 91.06 312 LYS A C 1
ATOM 2518 O O . LYS A 1 312 ? 7.497 -12.753 -37.461 1.00 91.06 312 LYS A O 1
ATOM 2523 N N . ILE A 1 313 ? 8.097 -12.248 -35.351 1.00 90.44 313 ILE A N 1
ATOM 2524 C CA . ILE A 1 313 ? 7.099 -11.204 -35.134 1.00 90.44 313 ILE A CA 1
ATOM 2525 C C . ILE A 1 313 ? 7.826 -9.878 -34.975 1.00 90.44 313 ILE A C 1
ATOM 2527 O O . ILE A 1 313 ? 8.779 -9.773 -34.205 1.00 90.44 313 ILE A O 1
ATOM 2531 N N . ILE A 1 314 ? 7.379 -8.876 -35.725 1.00 92.19 314 ILE A N 1
ATOM 2532 C CA . ILE A 1 314 ? 7.889 -7.513 -35.657 1.00 92.19 314 ILE A CA 1
ATOM 2533 C C . ILE A 1 314 ? 6.720 -6.560 -35.446 1.00 92.19 314 ILE A C 1
ATOM 2535 O O . ILE A 1 314 ? 5.719 -6.619 -36.155 1.00 92.19 314 ILE A O 1
ATOM 2539 N N . ASP A 1 315 ? 6.876 -5.672 -34.474 1.00 90.19 315 ASP A N 1
ATOM 2540 C CA . ASP A 1 315 ? 6.006 -4.523 -34.276 1.00 90.19 315 ASP A CA 1
ATOM 2541 C C . ASP A 1 315 ? 6.889 -3.272 -34.324 1.00 90.19 315 ASP A C 1
ATOM 2543 O O . ASP A 1 315 ? 7.643 -2.975 -33.396 1.00 90.19 315 ASP A O 1
ATOM 2547 N N . SER A 1 316 ? 6.851 -2.578 -35.464 1.00 88.06 316 SER A N 1
ATOM 2548 C CA . SER A 1 316 ? 7.704 -1.420 -35.752 1.00 88.06 316 SER A CA 1
ATOM 2549 C C . SER A 1 316 ? 7.294 -0.152 -34.998 1.00 88.06 316 SER A C 1
ATOM 2551 O O . SER A 1 316 ? 8.001 0.848 -35.079 1.00 88.06 316 SER A O 1
ATOM 2553 N N . ALA A 1 317 ? 6.160 -0.177 -34.292 1.00 84.00 317 ALA A N 1
ATOM 2554 C CA . ALA A 1 317 ? 5.649 0.930 -33.489 1.00 84.00 317 ALA A CA 1
ATOM 2555 C C . ALA A 1 317 ? 5.120 0.411 -32.142 1.00 84.00 317 ALA A C 1
ATOM 2557 O O . ALA A 1 317 ? 4.048 0.802 -31.682 1.00 84.00 317 ALA A O 1
ATOM 2558 N N . CYS A 1 318 ? 5.881 -0.491 -31.515 1.00 77.75 318 CYS A N 1
ATOM 2559 C CA . CYS A 1 318 ? 5.357 -1.339 -30.448 1.00 77.75 318 CYS A CA 1
ATOM 2560 C C . CYS A 1 318 ? 4.932 -0.622 -29.165 1.00 77.75 318 CYS A C 1
ATOM 2562 O O . CYS A 1 318 ? 4.170 -1.197 -28.386 1.00 77.75 318 CYS A O 1
ATOM 2564 N N . GLY A 1 319 ? 5.372 0.618 -28.935 1.00 75.44 319 GLY A N 1
ATOM 2565 C CA . GLY A 1 319 ? 5.030 1.380 -27.733 1.00 75.44 319 GLY A CA 1
ATOM 2566 C C . GLY A 1 319 ? 5.324 0.573 -26.465 1.00 75.44 319 GLY A C 1
ATOM 2567 O O . GLY A 1 319 ? 6.456 0.162 -26.234 1.00 75.44 319 GLY A O 1
ATOM 2568 N N . SER A 1 320 ? 4.291 0.274 -25.670 1.00 70.94 320 SER A N 1
ATOM 2569 C CA . SER A 1 320 ? 4.391 -0.586 -24.476 1.00 70.94 320 SER A CA 1
ATOM 2570 C C . SER A 1 320 ? 4.605 -2.085 -24.764 1.00 70.94 320 SER A C 1
ATOM 2572 O O . SER A 1 320 ? 4.594 -2.898 -23.841 1.00 70.94 320 SER A O 1
ATOM 2574 N N . GLY A 1 321 ? 4.764 -2.479 -26.029 1.00 81.88 321 GLY A N 1
ATOM 2575 C CA . GLY A 1 321 ? 5.000 -3.857 -26.461 1.00 81.88 321 GLY A CA 1
ATOM 2576 C C . GLY A 1 321 ? 3.749 -4.737 -26.485 1.00 81.88 321 GLY A C 1
ATOM 2577 O O . GLY A 1 321 ? 3.871 -5.959 -26.519 1.00 81.88 321 GLY A O 1
ATOM 2578 N N . GLY A 1 322 ? 2.547 -4.151 -26.453 1.00 82.81 322 GLY A N 1
ATOM 2579 C CA . GLY A 1 322 ? 1.288 -4.883 -26.276 1.00 82.81 322 GLY A CA 1
ATOM 2580 C C . GLY A 1 322 ? 1.082 -6.044 -27.260 1.00 82.81 322 GLY A C 1
ATOM 2581 O O . GLY A 1 322 ? 0.772 -7.152 -26.825 1.00 82.81 322 GLY A O 1
ATOM 2582 N N . PHE A 1 323 ? 1.317 -5.827 -28.560 1.00 87.38 323 PHE A N 1
ATOM 2583 C CA . PHE A 1 323 ? 1.210 -6.883 -29.576 1.00 87.38 323 PHE A CA 1
ATOM 2584 C C . PHE A 1 323 ? 2.255 -7.985 -29.400 1.00 87.38 323 PHE A C 1
ATOM 2586 O O . PHE A 1 323 ? 1.918 -9.161 -29.499 1.00 87.38 323 PHE A O 1
ATOM 2593 N N . LEU A 1 324 ? 3.505 -7.620 -29.106 1.00 90.12 324 LEU A N 1
ATOM 2594 C CA . LEU A 1 324 ? 4.599 -8.579 -28.930 1.00 90.12 324 LEU A CA 1
ATOM 2595 C C . LEU A 1 324 ? 4.362 -9.472 -27.708 1.00 90.12 324 LEU A C 1
ATOM 2597 O O . LEU A 1 324 ? 4.545 -10.685 -27.783 1.00 90.12 324 LEU A O 1
ATOM 2601 N N . VAL A 1 325 ? 3.902 -8.882 -26.601 1.00 86.25 325 VAL A N 1
ATOM 2602 C CA . VAL A 1 325 ? 3.572 -9.617 -25.375 1.00 86.25 325 VAL A CA 1
ATOM 2603 C C . VAL A 1 325 ? 2.429 -10.598 -25.617 1.00 86.25 325 VAL A C 1
ATOM 2605 O O . VAL A 1 325 ? 2.549 -11.755 -25.221 1.00 86.25 325 VAL A O 1
ATOM 2608 N N . GLU A 1 326 ? 1.338 -10.173 -26.262 1.00 85.94 326 GLU A N 1
ATOM 2609 C CA . GLU A 1 326 ? 0.208 -11.078 -26.515 1.00 85.94 326 GLU A CA 1
ATOM 2610 C C . GLU A 1 326 ? 0.525 -12.157 -27.546 1.00 85.94 326 GLU A C 1
ATOM 2612 O O . GLU A 1 326 ? 0.090 -13.298 -27.397 1.00 85.94 326 GLU A O 1
ATOM 2617 N N . ALA A 1 327 ? 1.342 -11.842 -28.549 1.00 87.69 327 ALA A N 1
ATOM 2618 C CA . ALA A 1 327 ? 1.831 -12.841 -29.482 1.00 87.69 327 ALA A CA 1
ATOM 2619 C C . ALA A 1 327 ? 2.649 -13.938 -28.776 1.00 87.69 327 ALA A C 1
ATOM 2621 O O . ALA A 1 327 ? 2.398 -15.122 -28.991 1.00 87.69 327 ALA A O 1
ATOM 2622 N N . LEU A 1 328 ? 3.550 -13.548 -27.866 1.00 85.81 328 LEU A N 1
ATOM 2623 C CA . LEU A 1 328 ? 4.337 -14.463 -27.030 1.00 85.81 328 LEU A CA 1
ATOM 2624 C C . LEU A 1 328 ? 3.482 -15.333 -26.097 1.00 85.81 328 LEU A C 1
ATOM 2626 O O . LEU A 1 328 ? 3.914 -16.421 -25.733 1.00 85.81 328 LEU A O 1
ATOM 2630 N N . LYS A 1 329 ? 2.294 -14.875 -25.672 1.00 81.19 329 LYS A N 1
ATOM 2631 C CA . LYS A 1 329 ? 1.377 -15.701 -24.863 1.00 81.19 329 LYS A CA 1
ATOM 2632 C C . LYS A 1 329 ? 0.706 -16.809 -25.684 1.00 81.19 329 LYS A C 1
ATOM 2634 O O . LYS A 1 329 ? 0.265 -17.794 -25.095 1.00 81.19 329 LYS A O 1
ATOM 2639 N N . LYS A 1 330 ? 0.564 -16.625 -27.002 1.00 74.06 330 LYS A N 1
ATOM 2640 C CA . LYS A 1 330 ? -0.149 -17.551 -27.895 1.00 74.06 330 LYS A CA 1
ATOM 2641 C C . LYS A 1 330 ? 0.715 -18.739 -28.342 1.00 74.06 330 LYS A C 1
ATOM 2643 O O . LYS A 1 330 ? 0.162 -19.796 -28.635 1.00 74.06 330 LYS A O 1
ATOM 2648 N N . THR A 1 331 ? 2.033 -18.552 -28.405 1.00 57.50 331 THR A N 1
ATOM 2649 C CA . THR A 1 331 ? 3.038 -19.564 -28.794 1.00 57.50 331 THR A CA 1
ATOM 2650 C C . THR A 1 331 ? 3.502 -20.429 -27.634 1.00 57.50 331 THR A C 1
ATOM 2652 O O . THR A 1 331 ? 3.676 -21.650 -27.842 1.00 57.50 331 THR A O 1
#

InterPro domains:
  IPR003356 DNA methylase, adenine-specific [PF02384] (268-329)
  IPR029063 S-adenosyl-L-methionine-dependent methyltransferase superfamily [G3DSA:3.40.50.150] (266-331)
  IPR029063 S-adenosyl-L-methionine-dependent methyltransferase superfamily [SSF53335] (160-329)
  IPR029464 Type I restriction enzyme R protein, N-terminal domain [PF13588] (23-137)
  IPR052916 Type I Restriction Enzyme MTase Subunit [PTHR42998] (195-330)

Sequence (331 aa):
MPHEKLTDYVSGQAIPATPEEKYATQPFSKMLVEDYGYDKSMIITRPQFKIKRSPSDKVGYPIDICVFDKINGIKKIKMIVECKAPNEKISDTRQLEIYMSLSDSEIGIMFNGVDSIYLRKIRNENGDVFERIPAIPKYGEKLDEIGLYKKSNLIPTHNLKSIFREIRGWIVANGNITRDEDIASQIILLMLCKIYDERFTSMKDNCQFRATLSDTDDEIENRINKLFLATQNKYNDVILSTDTIEFDGKTLRGIIGRLQRFSIITTDRDCMADAFEVFINKSVKESEGQFFTPRNVINVIIQAIDIKRDDKIIDSACGSGGFLVEALKKT

Secondary structure (DSSP, 8-state):
-PPPEEE-TTT--EEE--HHIIIIIHHHHHHHHHTT---GGGEE-SSPEEE-SSTT-SS-EEESEEEEEEETTEEEEEEEEEE--TTS-----HHHHHHHHTSS-SEEEEE-SS-EEEEEEEEETTEEEEEE-S-PPPTT--GGGTT--BGGG-B--S-HHHHHHHHHHHHHHH-S---HHHHHHHHHHHHHHHHHHHHHS-TTSBPSS---SS--HHHHHHHHHHHHHHHHHH-TTTS-TT------HHHHHHHHHHHTTB-TTTS-HHHHHHHHHHHHHHHHHHHS---PPPHHHHHHHHHHS---TT-----TT-TTTHHHHHHHHH-

Radius of gyration: 22.03 Å; chains: 1; bounding box: 58×38×68 Å

Foldseek 3Di:
DPQDWDQQPLPRDTDGPDLQRVQPLRVVLVCLCPVQPQHSVQKDQPPFDFQAPDPPRPDGDGFRMWGWDQDVNDTFTAETEDTDALVDDPPDCVVQVSSVQSGVYQWYWYTHNQEIWIWGWDQDPVGTDIDTAQADHGVVDDQQCQFQDALLQAAADLCLQSLLSHLVSLCCVPWPDHQLVVVLVLVVLLVLLLLQQSVPGDNGGGGLLTDHPPDDLVNNQVSSQVSSVVSCVVPVVPDPPPDGNPTGSSSSSNSSSSPSRHRPVPYDPVSVVSNSCSSCVVNPVPDDPDDDDDLVRLLVVLVVDPQDPPDDDDDPPCVVVSNVVNNVVVD

Organism: NCBI:txid29522

pLDDT: mean 88.99, std 9.74, range [43.75, 98.5]